Protein AF-A0A662QBC9-F1 (afdb_monomer_lite)

Sequence (217 aa):
MLAILLRYPIMYGIDGPYYLHQMRHLLAEGMLKYPDPPLTYYMLAPFYSFFPDKNIGLKVAVAFYGGLTSLILFTAFRRFCDLSGLTASLTFALSPFTLRLAEDFIKNYVSLIFLSTFIYILLNVRDRKRAAIYSSIIAIASALSHVLTFGVLALFSLLILFLSLIRRSDDLVVRYASASAAITSMMILMISLFIFPQITGYDSFKLLSFLNQPFVR

Secondary structure (DSSP, 8-state):
-HHHHTSSSSPPSTTHHHHHHHHHHHHHHSS-SS----HHHHHHHHHHHH-SSHHHHHHHHHHHHHHHHHHHHHHHHTTT-HHHHHHHHHHHHH-HHHHHHHHH-HHHHHHHHHHHHHHHHHHH---HHHHHHHHHHHHHHHHHH-HHHHHHHHHHHHHHHHHHHHTT---HHHHHHHHHHHHHHHHHHHHHHHH-TTTTTTHHHHHHHHHH-S---

Radius of gyration: 18.56 Å; chains: 1; bounding box: 46×46×49 Å

pLDDT: mean 89.71, std 12.94, range [41.44, 98.5]

Foldseek 3Di:
DLVVLVPDLAQFAPCRVVLLVQLVCCVPPVDGPAQFLCLQSVLLNVLCVPDPRNSSSNSVSLVVLLLLLLQLQLLQQCVVPNVRSVCRSCCCNVPPVLVNCSRHPVLLNSLSSLVSVLSSLLRPPQDQVVLLVSLLVSLVSSVSRHDVSNVVQLVVLVVQLVVCVVVVDPRSNSNSNSVSNNVSSVVVVVCCVPPDCRNNNVVVVVVVVCVVPVDDD

Structure (mmCIF, N/CA/C/O backbone):
data_AF-A0A662QBC9-F1
#
_entry.id   AF-A0A662QBC9-F1
#
loop_
_atom_site.group_PDB
_atom_site.id
_atom_site.type_symbol
_atom_site.label_atom_id
_atom_site.label_alt_id
_atom_site.label_comp_id
_atom_site.label_asym_id
_atom_site.label_entity_id
_atom_site.label_seq_id
_atom_site.pdbx_PDB_ins_code
_atom_site.Cartn_x
_atom_site.Cartn_y
_atom_site.Cartn_z
_atom_site.occupancy
_atom_site.B_iso_or_equiv
_atom_site.auth_seq_id
_atom_site.auth_comp_id
_atom_site.auth_asym_id
_atom_site.auth_atom_id
_atom_site.pdbx_PDB_model_num
ATOM 1 N N . MET A 1 1 ? -7.384 -5.097 -15.211 1.00 81.56 1 MET A N 1
ATOM 2 C CA . MET A 1 1 ? -6.196 -4.271 -14.911 1.00 81.56 1 MET A CA 1
ATOM 3 C C . MET A 1 1 ? -5.085 -4.451 -15.939 1.00 81.56 1 MET A C 1
ATOM 5 O O . MET A 1 1 ? -4.874 -3.544 -16.727 1.00 81.56 1 MET A O 1
ATOM 9 N N . LEU A 1 2 ? -4.421 -5.613 -16.006 1.00 88.56 2 LEU A N 1
ATOM 10 C CA . LEU A 1 2 ? -3.270 -5.813 -16.902 1.00 88.56 2 LEU A CA 1
ATOM 11 C C . LEU A 1 2 ? -3.579 -5.528 -18.383 1.00 88.56 2 LEU A C 1
ATOM 13 O O . LEU A 1 2 ? -2.801 -4.852 -19.044 1.00 88.56 2 LEU A O 1
ATOM 17 N N . ALA A 1 3 ? -4.744 -5.958 -18.878 1.00 88.44 3 ALA A N 1
ATOM 18 C CA . ALA A 1 3 ? -5.173 -5.684 -20.253 1.00 88.44 3 ALA A CA 1
ATOM 19 C C . ALA A 1 3 ? -5.200 -4.179 -20.603 1.00 88.44 3 ALA A C 1
ATOM 21 O O . ALA A 1 3 ? -4.904 -3.812 -21.733 1.00 88.44 3 ALA A O 1
ATOM 22 N N . ILE A 1 4 ? -5.499 -3.305 -19.633 1.00 86.50 4 ILE A N 1
ATOM 23 C CA . ILE A 1 4 ? -5.495 -1.843 -19.818 1.00 86.50 4 ILE A CA 1
ATOM 24 C C . ILE A 1 4 ? -4.049 -1.338 -19.928 1.00 86.50 4 ILE A C 1
ATOM 26 O O . ILE A 1 4 ? -3.702 -0.602 -20.855 1.00 86.50 4 ILE A O 1
ATOM 30 N N . LEU A 1 5 ? -3.181 -1.803 -19.025 1.00 88.44 5 LEU A N 1
ATOM 31 C CA . LEU A 1 5 ? -1.767 -1.423 -18.984 1.00 88.44 5 LEU A CA 1
ATOM 32 C C . LEU A 1 5 ? -0.989 -1.881 -20.227 1.00 88.44 5 LEU A C 1
ATOM 34 O O . LEU A 1 5 ? -0.001 -1.251 -20.592 1.00 88.44 5 LEU A O 1
ATOM 38 N N . LEU A 1 6 ? -1.423 -2.950 -20.898 1.00 92.44 6 LEU A N 1
ATOM 39 C CA . LEU A 1 6 ? -0.772 -3.481 -22.102 1.00 92.44 6 LEU A CA 1
ATOM 40 C C . LEU A 1 6 ? -1.212 -2.809 -23.414 1.00 92.44 6 LEU A C 1
ATOM 42 O O . LEU A 1 6 ? -0.682 -3.154 -24.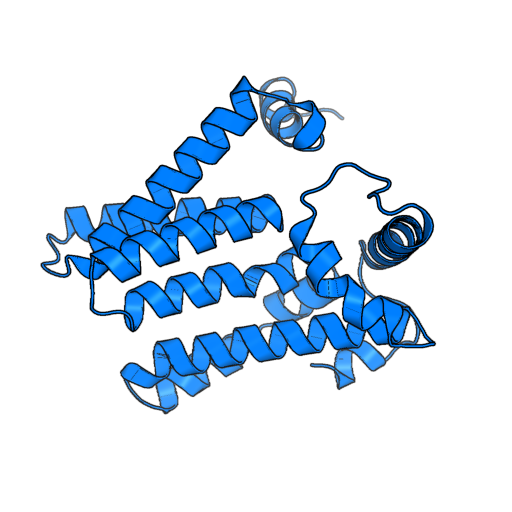465 1.00 92.44 6 LEU A O 1
ATOM 46 N N . ARG A 1 7 ? -2.147 -1.850 -23.380 1.00 91.38 7 ARG A N 1
ATOM 47 C CA . ARG A 1 7 ? -2.673 -1.194 -24.592 1.00 91.38 7 ARG A CA 1
ATOM 48 C C . ARG A 1 7 ? -1.602 -0.481 -25.433 1.00 91.38 7 ARG A C 1
ATOM 50 O O . ARG A 1 7 ? -1.706 -0.496 -26.655 1.00 91.38 7 ARG A O 1
ATOM 57 N N . TYR A 1 8 ? -0.583 0.111 -24.814 1.00 89.62 8 TYR A N 1
ATOM 58 C CA . TYR A 1 8 ? 0.580 0.681 -25.502 1.00 89.62 8 TYR A CA 1
ATOM 59 C C . TYR A 1 8 ? 1.879 0.059 -24.976 1.00 89.62 8 TYR A C 1
ATOM 61 O O . TYR A 1 8 ? 1.933 -0.321 -23.807 1.00 89.62 8 TYR A O 1
ATOM 69 N N . PRO A 1 9 ? 2.946 -0.037 -25.789 1.00 88.50 9 PRO A N 1
ATOM 70 C CA . PRO A 1 9 ? 4.179 -0.728 -25.397 1.00 88.50 9 PRO A CA 1
ATOM 71 C C . PRO A 1 9 ? 5.005 0.036 -24.348 1.00 88.50 9 PRO A C 1
ATOM 73 O O . PRO A 1 9 ? 5.752 -0.570 -23.586 1.00 88.50 9 PRO A O 1
ATOM 76 N N . ILE A 1 10 ? 4.842 1.356 -24.257 1.00 90.38 10 ILE A N 1
ATOM 77 C CA . ILE A 1 10 ? 5.590 2.213 -23.328 1.00 90.38 10 ILE A CA 1
ATOM 78 C C . ILE A 1 10 ? 4.994 2.207 -21.922 1.00 90.38 10 ILE A C 1
ATOM 80 O O . ILE A 1 10 ? 3.792 1.986 -21.752 1.00 90.38 10 ILE A O 1
ATOM 84 N N . MET A 1 11 ? 5.819 2.477 -20.909 1.00 89.69 11 MET A N 1
ATOM 85 C CA . MET A 1 11 ? 5.323 2.729 -19.558 1.00 89.69 11 MET A CA 1
ATOM 86 C C . MET A 1 11 ? 4.414 3.961 -19.528 1.00 89.69 11 MET A C 1
ATOM 88 O O . MET A 1 11 ? 4.703 4.960 -20.182 1.00 89.69 11 MET A O 1
ATOM 92 N N . TYR A 1 12 ? 3.296 3.860 -18.810 1.00 86.44 12 TYR A N 1
ATOM 93 C CA . TYR A 1 12 ? 2.309 4.937 -18.732 1.00 86.44 12 TYR A CA 1
ATOM 94 C C . TYR A 1 12 ? 2.688 5.968 -17.678 1.00 86.44 12 TYR A C 1
ATOM 96 O O . TYR A 1 12 ? 3.551 5.718 -16.833 1.00 86.44 12 TYR A O 1
ATOM 104 N N . GLY A 1 13 ? 1.986 7.097 -17.745 1.00 86.06 13 GLY A N 1
ATOM 105 C CA . GLY A 1 13 ? 2.011 8.115 -16.716 1.00 86.06 13 GLY A CA 1
ATOM 106 C C . GLY A 1 13 ? 3.218 9.030 -16.758 1.00 86.06 13 GLY A C 1
ATOM 107 O O . GLY A 1 13 ? 4.201 8.805 -17.466 1.00 86.06 13 GLY A O 1
ATOM 108 N N . ILE A 1 14 ? 3.120 10.076 -15.949 1.00 87.19 14 ILE A N 1
ATOM 109 C CA . ILE A 1 14 ? 4.149 11.108 -15.817 1.00 87.19 14 ILE A CA 1
ATOM 110 C C . ILE A 1 14 ? 5.441 10.503 -15.242 1.00 87.19 14 ILE A C 1
ATOM 112 O O . ILE A 1 14 ? 6.533 10.815 -15.714 1.00 87.19 14 ILE A O 1
ATOM 116 N N . ASP A 1 15 ? 5.318 9.564 -14.298 1.00 87.00 15 ASP A N 1
ATOM 117 C CA . ASP A 1 15 ? 6.467 8.952 -13.627 1.00 87.00 15 ASP A CA 1
ATOM 118 C C . ASP A 1 15 ? 7.004 7.688 -14.332 1.00 87.00 15 ASP A C 1
ATOM 120 O O . ASP A 1 15 ? 8.020 7.125 -13.918 1.00 87.00 15 ASP A O 1
ATOM 124 N N . GLY A 1 16 ? 6.357 7.198 -15.396 1.00 88.94 16 GLY A N 1
ATOM 125 C CA . GLY A 1 16 ? 6.724 5.940 -16.062 1.00 88.94 16 GLY A CA 1
ATOM 126 C C . GLY A 1 16 ? 8.214 5.839 -16.440 1.00 88.94 16 GLY A C 1
ATOM 127 O O . GLY A 1 16 ? 8.884 4.882 -16.029 1.00 88.94 16 GLY A O 1
ATOM 128 N N . PRO A 1 17 ? 8.776 6.826 -17.168 1.00 91.50 17 PRO A N 1
ATOM 129 C CA . PRO A 1 17 ? 10.203 6.865 -17.493 1.00 91.50 17 PRO A CA 1
ATOM 130 C C . PRO A 1 17 ? 11.115 6.964 -16.262 1.00 91.50 17 PRO A C 1
ATOM 132 O O . PRO A 1 17 ? 12.193 6.362 -16.247 1.00 91.50 17 PRO A O 1
ATOM 135 N N . TYR A 1 18 ? 10.680 7.681 -15.221 1.00 92.31 18 TYR A N 1
ATOM 136 C CA . TYR A 1 18 ? 11.426 7.819 -13.970 1.00 92.31 18 TYR A CA 1
ATOM 137 C C . TYR A 1 18 ? 11.622 6.457 -13.292 1.00 92.31 18 TYR A C 1
ATOM 139 O O . TYR A 1 18 ? 12.750 6.107 -12.944 1.00 92.31 18 TYR A O 1
ATOM 147 N N . TYR A 1 19 ? 10.576 5.628 -13.215 1.00 92.62 19 TYR A N 1
ATOM 148 C CA . TYR A 1 19 ? 10.682 4.279 -12.649 1.00 92.62 19 TYR A CA 1
ATOM 149 C C . TYR A 1 19 ? 11.612 3.366 -13.444 1.00 92.62 19 TYR A C 1
ATOM 151 O O . TYR A 1 19 ? 12.416 2.652 -12.848 1.00 92.62 19 TYR A O 1
ATOM 159 N N . LEU A 1 20 ? 11.558 3.394 -14.777 1.00 94.06 20 LEU A N 1
ATOM 160 C CA . LEU A 1 20 ? 12.455 2.582 -15.609 1.00 94.06 20 LEU A CA 1
ATOM 161 C C . LEU A 1 20 ? 13.924 2.939 -15.373 1.00 94.06 20 LEU A C 1
ATOM 163 O O . LEU A 1 20 ? 14.767 2.057 -15.198 1.00 94.06 20 LEU A O 1
ATOM 167 N N . HIS A 1 21 ? 14.227 4.236 -15.353 1.00 94.31 21 HIS A N 1
ATOM 168 C CA . HIS A 1 21 ? 15.577 4.727 -15.102 1.00 94.31 21 HIS A CA 1
ATOM 169 C C . HIS A 1 21 ? 16.044 4.374 -13.692 1.00 94.31 21 HIS A C 1
ATOM 171 O O . HIS A 1 21 ? 17.163 3.892 -13.501 1.00 94.31 21 HIS A O 1
ATOM 177 N N . GLN A 1 22 ? 15.159 4.543 -12.710 1.00 94.38 22 GLN A N 1
ATOM 178 C CA . GLN A 1 22 ? 15.494 4.299 -11.323 1.00 94.38 22 GLN A CA 1
ATOM 179 C C . GLN A 1 22 ? 15.730 2.807 -11.032 1.00 94.38 22 GLN A C 1
ATOM 181 O O . GLN A 1 22 ? 16.686 2.453 -10.339 1.00 94.38 22 GLN A O 1
ATOM 186 N N . MET A 1 23 ? 14.920 1.926 -11.619 1.00 95.88 23 MET A N 1
ATOM 187 C CA . MET A 1 23 ? 15.077 0.474 -11.510 1.00 95.88 23 MET A CA 1
ATOM 188 C C . MET A 1 23 ? 16.323 -0.040 -12.229 1.00 95.88 23 MET A C 1
ATOM 190 O O . MET A 1 23 ? 17.001 -0.932 -11.721 1.00 95.88 23 MET A O 1
ATOM 194 N N . ARG A 1 24 ? 16.661 0.536 -13.392 1.00 95.25 24 ARG A N 1
ATOM 195 C CA . ARG A 1 24 ? 17.903 0.206 -14.103 1.00 95.25 24 ARG A CA 1
ATOM 196 C C . ARG A 1 24 ? 19.123 0.486 -13.233 1.00 95.25 24 ARG A C 1
ATOM 198 O O . ARG A 1 24 ? 19.985 -0.376 -13.122 1.00 95.25 24 ARG A O 1
ATOM 205 N N . HIS A 1 25 ? 19.173 1.663 -12.616 1.00 95.50 25 HIS A N 1
ATOM 206 C CA . HIS A 1 25 ? 20.274 2.040 -11.736 1.00 95.50 25 HIS A CA 1
ATOM 207 C C . HIS A 1 25 ? 20.338 1.155 -10.489 1.00 95.50 25 HIS A C 1
ATOM 209 O O . HIS A 1 25 ? 21.408 0.671 -10.141 1.00 95.50 25 HIS A O 1
ATOM 215 N N . LEU A 1 26 ? 19.184 0.868 -9.874 1.00 95.56 26 LEU A N 1
ATOM 216 C CA . LEU A 1 26 ? 19.106 -0.000 -8.700 1.00 95.56 26 LEU A CA 1
ATOM 217 C C . LEU A 1 26 ? 19.701 -1.387 -8.964 1.00 95.56 26 LEU A C 1
ATOM 219 O O . LEU A 1 26 ? 20.445 -1.897 -8.135 1.00 95.56 26 LEU A O 1
ATOM 223 N N . LEU A 1 27 ? 19.390 -1.993 -10.113 1.00 94.00 27 LEU A N 1
ATOM 224 C CA . LEU A 1 27 ? 19.923 -3.311 -10.462 1.00 94.00 27 LEU A CA 1
ATOM 225 C C . LEU A 1 27 ? 21.376 -3.283 -10.950 1.00 94.00 27 LEU A C 1
ATOM 227 O O . LEU A 1 27 ? 22.049 -4.303 -10.849 1.00 94.00 27 LEU A O 1
ATOM 231 N N . ALA A 1 28 ? 21.849 -2.160 -11.493 1.00 94.94 28 ALA A N 1
ATOM 232 C CA . ALA A 1 28 ? 23.222 -2.029 -11.976 1.00 94.94 28 ALA A CA 1
ATOM 233 C C . ALA A 1 28 ? 24.215 -1.705 -10.848 1.00 94.94 28 ALA A C 1
ATOM 235 O O . ALA A 1 28 ? 25.294 -2.284 -10.797 1.00 94.94 28 ALA A O 1
ATOM 236 N N . GLU A 1 29 ? 23.847 -0.793 -9.948 1.00 93.69 29 GLU A N 1
ATOM 237 C CA . GLU A 1 29 ? 24.748 -0.226 -8.934 1.00 93.69 29 GLU A CA 1
ATOM 238 C C . GLU A 1 29 ? 24.374 -0.631 -7.500 1.00 93.69 29 GLU A C 1
ATOM 240 O O . GLU A 1 29 ? 25.071 -0.289 -6.549 1.00 93.69 29 GLU A O 1
ATOM 245 N N . GLY A 1 30 ? 23.259 -1.344 -7.314 1.00 89.94 30 GLY A N 1
ATOM 246 C CA . GLY A 1 30 ? 22.766 -1.749 -5.995 1.00 89.94 30 GLY A CA 1
ATOM 247 C C . GLY A 1 30 ? 22.142 -0.612 -5.178 1.00 89.94 30 GLY A C 1
ATOM 248 O O . GLY A 1 30 ? 21.706 -0.844 -4.053 1.00 89.94 30 GLY A O 1
ATOM 249 N N . MET A 1 31 ? 22.068 0.606 -5.726 1.00 89.38 31 MET A N 1
ATOM 250 C CA . MET A 1 31 ? 21.544 1.788 -5.041 1.00 89.38 31 MET A CA 1
ATOM 251 C C . MET A 1 31 ? 20.581 2.588 -5.919 1.00 89.38 31 MET A C 1
ATOM 253 O O . MET A 1 31 ? 20.660 2.580 -7.151 1.00 89.38 31 MET A O 1
ATOM 257 N N . LEU A 1 32 ? 19.667 3.316 -5.273 1.00 88.75 32 LEU A N 1
ATOM 258 C CA . LEU A 1 32 ? 18.834 4.295 -5.963 1.00 88.75 32 LEU A CA 1
ATOM 259 C C . LEU A 1 32 ? 19.689 5.484 -6.426 1.00 88.75 32 LEU A C 1
ATOM 261 O O . LEU A 1 32 ? 20.664 5.863 -5.787 1.00 88.75 32 LEU A O 1
ATOM 265 N N . LYS A 1 33 ? 19.293 6.064 -7.553 1.00 89.56 33 LYS A N 1
ATOM 266 C CA . LYS A 1 33 ? 19.951 7.186 -8.225 1.00 89.56 33 LYS A CA 1
ATOM 267 C C . LYS A 1 33 ? 19.486 8.492 -7.607 1.00 89.56 33 LYS A C 1
ATOM 269 O O . LYS A 1 33 ? 20.293 9.371 -7.333 1.00 89.56 33 LYS A O 1
ATOM 274 N N . TYR A 1 34 ? 18.178 8.602 -7.405 1.00 87.75 34 TYR A N 1
ATOM 275 C CA . TYR A 1 34 ? 17.542 9.691 -6.690 1.00 87.75 34 TYR A CA 1
ATOM 276 C C . TYR A 1 34 ? 17.118 9.204 -5.298 1.00 87.75 34 TYR A C 1
ATOM 278 O O . TYR A 1 34 ? 16.610 8.084 -5.174 1.00 87.75 34 TYR A O 1
ATOM 286 N N . PRO A 1 35 ? 17.345 10.009 -4.244 1.00 83.56 35 PRO A N 1
ATOM 287 C CA . PRO A 1 35 ? 16.976 9.647 -2.882 1.00 83.56 35 PRO A CA 1
ATOM 288 C C . PRO A 1 35 ? 15.452 9.619 -2.739 1.00 83.56 35 PRO A C 1
ATOM 290 O O . PRO A 1 35 ? 14.778 10.616 -2.986 1.00 83.56 35 PRO A O 1
ATOM 293 N N . ASP A 1 36 ? 14.912 8.463 -2.362 1.00 85.19 36 ASP A N 1
ATOM 294 C CA . ASP A 1 36 ? 13.472 8.204 -2.314 1.00 85.19 36 ASP A CA 1
ATOM 295 C C . ASP A 1 36 ? 13.217 6.952 -1.438 1.00 85.19 36 ASP A C 1
ATOM 297 O O . ASP A 1 36 ? 14.076 6.061 -1.427 1.00 85.19 36 ASP A O 1
ATOM 301 N N . PRO A 1 37 ? 12.090 6.812 -0.697 1.00 88.56 37 PRO A N 1
ATOM 302 C CA . PRO A 1 37 ? 11.864 5.625 0.124 1.00 88.56 37 PRO A CA 1
ATOM 303 C C . PRO A 1 37 ? 11.926 4.325 -0.704 1.00 88.56 37 PRO A C 1
ATOM 305 O O . PRO A 1 37 ? 11.246 4.227 -1.738 1.00 88.56 37 PRO A O 1
ATOM 308 N N . PRO A 1 38 ? 12.751 3.339 -0.296 1.00 90.94 38 PRO A N 1
ATOM 309 C CA . PRO A 1 38 ? 13.223 2.299 -1.205 1.00 90.94 38 PRO A CA 1
ATOM 310 C C . PRO A 1 38 ? 12.304 1.081 -1.326 1.00 90.94 38 PRO A C 1
ATOM 312 O O . PRO A 1 38 ? 12.414 0.335 -2.300 1.00 90.94 38 PRO A O 1
ATOM 315 N N . LEU A 1 39 ? 11.391 0.855 -0.373 1.00 93.94 39 LEU A N 1
ATOM 316 C CA . LEU A 1 39 ? 10.668 -0.416 -0.261 1.00 93.94 39 LEU A CA 1
ATOM 317 C C . LEU A 1 39 ? 9.866 -0.738 -1.523 1.00 93.94 39 LEU A C 1
ATOM 319 O O . LEU A 1 39 ? 9.910 -1.866 -2.008 1.00 93.94 39 LEU A O 1
ATOM 323 N N . THR A 1 40 ? 9.201 0.257 -2.109 1.00 94.56 40 THR A N 1
ATOM 324 C CA . THR A 1 40 ? 8.422 0.032 -3.330 1.00 94.56 40 THR A CA 1
ATOM 325 C C . THR A 1 40 ? 9.306 -0.376 -4.510 1.00 94.56 40 THR A C 1
ATOM 327 O O . THR A 1 40 ? 8.914 -1.234 -5.294 1.00 94.56 40 THR A O 1
ATOM 330 N N . TYR A 1 41 ? 10.520 0.165 -4.636 1.00 95.25 41 TYR A N 1
ATOM 331 C CA . TYR A 1 41 ? 11.435 -0.255 -5.701 1.00 95.25 41 TYR A CA 1
ATOM 332 C C . TYR A 1 41 ? 11.892 -1.700 -5.509 1.00 95.25 41 TYR A C 1
ATOM 334 O O . TYR A 1 41 ? 11.936 -2.461 -6.473 1.00 95.25 41 TYR A O 1
ATOM 342 N N . TYR A 1 42 ? 12.141 -2.120 -4.266 1.00 95.38 42 TYR A N 1
ATOM 343 C CA . TYR A 1 42 ? 12.436 -3.522 -3.968 1.00 95.38 42 TYR A CA 1
ATOM 344 C C . TYR A 1 42 ? 11.251 -4.449 -4.247 1.00 95.38 42 TYR A C 1
ATOM 346 O O . TYR A 1 42 ? 11.454 -5.560 -4.724 1.00 95.38 42 TYR A O 1
ATOM 354 N N . MET A 1 43 ? 10.017 -3.990 -4.035 1.00 96.62 43 MET A N 1
ATOM 355 C CA . MET A 1 43 ? 8.809 -4.723 -4.434 1.00 96.62 43 MET A CA 1
ATOM 356 C C . MET A 1 43 ? 8.695 -4.862 -5.963 1.00 96.62 43 MET A C 1
ATOM 358 O O . MET A 1 43 ? 8.266 -5.896 -6.468 1.00 96.62 43 MET A O 1
ATOM 362 N N . LEU A 1 44 ? 9.110 -3.843 -6.720 1.00 96.69 44 LEU A N 1
ATOM 363 C CA . LEU A 1 44 ? 9.107 -3.864 -8.187 1.00 96.69 44 LEU A CA 1
ATOM 364 C C . LEU A 1 44 ? 10.278 -4.667 -8.785 1.00 96.69 44 LEU A C 1
ATOM 366 O O . LEU A 1 44 ? 10.164 -5.175 -9.903 1.00 96.69 44 LEU A O 1
ATOM 370 N N . ALA A 1 45 ? 11.394 -4.799 -8.062 1.00 96.75 45 ALA A N 1
ATOM 371 C CA . ALA A 1 45 ? 12.637 -5.391 -8.557 1.00 96.75 45 ALA A CA 1
ATOM 372 C C . ALA A 1 45 ? 12.501 -6.813 -9.128 1.00 96.75 45 ALA A C 1
ATOM 374 O O . ALA A 1 45 ? 13.015 -7.021 -10.229 1.00 96.75 45 ALA A O 1
ATOM 375 N N . PRO A 1 46 ? 11.787 -7.765 -8.490 1.00 96.62 46 PRO A N 1
ATOM 376 C CA . PRO A 1 46 ? 11.618 -9.112 -9.036 1.00 96.62 46 PRO A CA 1
ATOM 377 C C . PRO A 1 46 ? 10.939 -9.119 -10.408 1.00 96.62 46 PRO A C 1
ATOM 379 O O . PRO A 1 46 ? 11.321 -9.872 -11.296 1.00 96.62 46 PRO A O 1
ATOM 382 N N . PHE A 1 47 ? 9.953 -8.246 -10.614 1.00 96.88 47 PHE A N 1
ATOM 383 C CA . PHE A 1 47 ? 9.248 -8.144 -11.889 1.00 96.88 47 PHE A CA 1
ATOM 384 C C . PHE A 1 47 ? 10.098 -7.437 -12.946 1.00 96.88 47 PHE A C 1
ATOM 386 O O . PHE A 1 47 ? 10.120 -7.833 -14.108 1.00 96.88 47 PHE A O 1
ATOM 393 N N . TYR A 1 48 ? 10.836 -6.399 -12.557 1.00 96.25 48 TYR A N 1
ATOM 394 C CA . TYR A 1 48 ? 11.736 -5.714 -13.478 1.00 96.25 48 TYR A CA 1
ATOM 395 C C . TYR A 1 48 ? 12.893 -6.623 -13.928 1.00 96.25 48 TYR A C 1
ATOM 397 O O . TYR A 1 48 ? 13.307 -6.569 -15.087 1.00 96.25 48 TYR A O 1
ATOM 405 N N . SER A 1 49 ? 13.432 -7.470 -13.045 1.00 96.12 49 SER A N 1
ATOM 406 C CA . SER A 1 49 ? 14.530 -8.381 -13.386 1.00 96.12 49 SER A CA 1
ATOM 407 C C . SER A 1 49 ? 14.060 -9.567 -14.231 1.00 96.12 49 SER A C 1
ATOM 409 O O . SER A 1 49 ? 14.705 -9.867 -15.234 1.00 96.12 49 SER A O 1
ATOM 411 N N . PHE A 1 50 ? 12.924 -10.179 -13.879 1.00 96.44 50 PHE A N 1
ATOM 412 C CA . PHE A 1 50 ? 12.427 -11.407 -14.505 1.00 96.44 50 PHE A CA 1
ATOM 413 C C . PHE A 1 50 ? 11.986 -11.232 -15.965 1.00 96.44 50 PHE A C 1
ATOM 415 O O . PHE A 1 50 ? 12.182 -12.130 -16.781 1.00 96.44 50 PHE A O 1
ATOM 422 N N . PHE A 1 51 ? 11.401 -10.086 -16.323 1.00 95.38 51 PHE A N 1
ATOM 423 C CA . PHE A 1 51 ? 10.876 -9.872 -17.673 1.00 95.38 51 PHE A CA 1
ATOM 424 C C . PHE A 1 51 ? 11.952 -9.317 -18.630 1.00 95.38 51 PHE A C 1
ATOM 426 O O . PHE A 1 51 ? 12.675 -8.382 -18.260 1.00 95.38 51 PHE A O 1
ATOM 433 N N . PRO A 1 52 ? 12.052 -9.830 -19.877 1.00 93.12 52 PRO A N 1
ATOM 434 C CA . PRO A 1 52 ? 12.951 -9.273 -20.891 1.00 93.12 52 PRO A CA 1
ATOM 435 C C . PRO A 1 52 ? 12.597 -7.825 -21.246 1.00 93.12 52 PRO A C 1
ATOM 437 O O . PRO A 1 52 ? 13.459 -6.947 -21.205 1.00 93.12 52 PRO A O 1
ATOM 440 N N . ASP A 1 53 ? 11.314 -7.558 -21.513 1.00 94.75 53 ASP A N 1
ATOM 441 C CA . ASP A 1 53 ? 10.805 -6.198 -21.680 1.00 94.75 53 ASP A CA 1
ATOM 442 C C . ASP A 1 53 ? 10.514 -5.575 -20.312 1.00 94.75 53 ASP A C 1
ATOM 444 O O . ASP A 1 53 ? 9.611 -5.985 -19.574 1.00 94.75 53 ASP A O 1
ATOM 448 N N . LYS A 1 54 ? 11.296 -4.546 -19.990 1.00 94.50 54 LYS A N 1
ATOM 449 C CA . LYS A 1 54 ? 11.237 -3.840 -18.711 1.00 94.50 54 LYS A CA 1
ATOM 450 C C . LYS A 1 54 ? 9.944 -3.047 -18.522 1.00 94.50 54 LYS A C 1
ATOM 452 O O . LYS A 1 54 ? 9.482 -2.931 -17.388 1.00 94.50 54 LYS A O 1
ATOM 457 N N . ASN A 1 55 ? 9.318 -2.570 -19.602 1.00 95.00 55 ASN A N 1
ATOM 458 C CA . ASN A 1 55 ? 8.005 -1.925 -19.526 1.00 95.00 55 ASN A CA 1
ATOM 459 C C . ASN A 1 55 ? 6.943 -2.941 -19.104 1.00 95.00 55 ASN A C 1
ATOM 461 O O . ASN A 1 55 ? 6.157 -2.680 -18.194 1.00 95.00 55 ASN A O 1
ATOM 465 N N . ILE A 1 56 ? 6.945 -4.119 -19.734 1.00 95.06 56 ILE A N 1
ATOM 466 C CA . ILE A 1 56 ? 5.999 -5.192 -19.411 1.00 95.06 56 ILE A CA 1
ATOM 467 C C . ILE A 1 56 ? 6.204 -5.660 -17.971 1.00 95.06 56 ILE A C 1
ATOM 469 O O . ILE A 1 56 ? 5.226 -5.765 -17.235 1.00 95.06 56 ILE A O 1
ATOM 473 N N . GLY A 1 57 ? 7.454 -5.862 -17.540 1.00 95.44 57 GLY A N 1
ATOM 474 C CA . GLY A 1 57 ? 7.767 -6.254 -16.164 1.00 95.44 57 GLY A CA 1
ATOM 475 C C . GLY A 1 57 ? 7.138 -5.322 -15.127 1.00 95.44 57 GLY A C 1
ATOM 476 O O . GLY A 1 57 ? 6.412 -5.777 -14.243 1.00 95.44 57 GLY A O 1
ATOM 477 N N . LEU A 1 58 ? 7.321 -4.005 -15.270 1.00 95.56 58 LEU A N 1
ATOM 478 C CA . LEU A 1 58 ? 6.710 -3.046 -14.344 1.00 95.56 58 LEU A CA 1
ATOM 479 C C . LEU A 1 58 ? 5.182 -3.030 -14.416 1.00 95.56 58 LEU A C 1
ATOM 481 O O . LEU A 1 58 ? 4.529 -2.953 -13.379 1.00 95.56 58 LEU A O 1
ATOM 485 N N . LYS A 1 59 ? 4.587 -3.154 -15.605 1.00 95.94 59 LYS A N 1
ATOM 486 C CA . LYS A 1 59 ? 3.123 -3.225 -15.760 1.00 95.94 59 LYS A CA 1
ATOM 487 C C . LYS A 1 59 ? 2.527 -4.459 -15.098 1.00 95.94 59 LYS A C 1
ATOM 489 O O . LYS A 1 59 ? 1.467 -4.372 -14.477 1.00 95.94 59 LYS A O 1
ATOM 494 N N . VAL A 1 60 ? 3.211 -5.597 -15.199 1.00 96.62 60 VAL A N 1
ATOM 495 C CA . VAL A 1 60 ? 2.831 -6.825 -14.497 1.00 96.62 60 VAL A CA 1
ATOM 496 C C . VAL A 1 60 ? 2.929 -6.616 -12.989 1.00 96.62 60 VAL A C 1
ATOM 498 O O . VAL A 1 60 ? 1.989 -6.974 -12.286 1.00 96.62 60 VAL A O 1
ATOM 501 N N . ALA A 1 61 ? 3.991 -5.973 -12.497 1.00 96.50 61 ALA A N 1
ATOM 502 C CA . ALA A 1 61 ? 4.133 -5.641 -11.079 1.00 96.50 61 ALA A CA 1
ATOM 503 C C . ALA A 1 61 ? 2.972 -4.769 -10.574 1.00 96.50 61 ALA A C 1
ATOM 505 O O . ALA A 1 61 ? 2.343 -5.088 -9.566 1.00 96.50 61 ALA A O 1
ATOM 506 N N . VAL A 1 62 ? 2.644 -3.698 -11.307 1.00 95.88 62 VAL A N 1
ATOM 507 C CA . VAL A 1 62 ? 1.516 -2.808 -10.996 1.00 95.88 62 VAL A CA 1
ATOM 508 C C . VAL A 1 62 ? 0.216 -3.608 -10.949 1.00 95.88 62 VAL A C 1
ATOM 510 O O . VAL A 1 62 ? -0.496 -3.566 -9.949 1.00 95.88 62 VAL A O 1
ATOM 513 N N . ALA A 1 63 ? -0.083 -4.397 -11.983 1.00 96.56 63 ALA A N 1
ATOM 514 C CA . ALA A 1 63 ? -1.294 -5.213 -12.014 1.00 96.56 63 ALA A CA 1
ATOM 515 C C . ALA A 1 63 ? -1.347 -6.239 -10.869 1.00 96.56 63 ALA A C 1
ATOM 517 O O . ALA A 1 63 ? -2.417 -6.451 -10.297 1.00 96.56 63 ALA A O 1
ATOM 518 N N . PHE A 1 64 ? -0.211 -6.846 -10.524 1.00 97.62 64 PHE A N 1
ATOM 519 C CA . PHE A 1 64 ? -0.089 -7.813 -9.439 1.00 97.62 64 PHE A CA 1
ATOM 520 C C . PHE A 1 64 ? -0.396 -7.178 -8.079 1.00 97.62 64 PHE A C 1
ATOM 522 O O . PHE A 1 64 ? -1.292 -7.644 -7.378 1.00 97.62 64 PHE A O 1
ATOM 529 N N . TYR A 1 65 ? 0.282 -6.082 -7.722 1.00 97.56 65 TYR A N 1
ATOM 530 C CA . TYR A 1 65 ? 0.051 -5.399 -6.444 1.00 97.56 65 TYR A CA 1
ATOM 531 C C . TYR A 1 65 ? -1.331 -4.747 -6.369 1.00 97.56 65 TYR A C 1
ATOM 533 O O . TYR A 1 65 ? -1.948 -4.727 -5.302 1.00 97.56 65 TYR A O 1
ATOM 541 N N . GLY A 1 66 ? -1.864 -4.293 -7.504 1.00 97.06 66 GLY A N 1
ATOM 542 C CA . GLY A 1 66 ? -3.253 -3.866 -7.627 1.00 97.06 66 GLY A CA 1
ATOM 543 C C . GLY A 1 66 ? -4.245 -4.986 -7.318 1.00 97.06 66 GLY A C 1
ATOM 544 O O . GLY A 1 66 ? -5.144 -4.822 -6.493 1.00 97.06 66 GLY A O 1
ATOM 545 N N . GLY A 1 67 ? -4.052 -6.155 -7.930 1.00 97.38 67 GLY A N 1
ATOM 546 C CA . GLY A 1 67 ? -4.857 -7.345 -7.658 1.00 97.38 67 GLY A CA 1
ATOM 547 C C . GLY A 1 67 ? -4.756 -7.798 -6.201 1.00 97.38 67 GLY A C 1
ATOM 548 O O . GLY A 1 67 ? -5.774 -8.086 -5.577 1.00 97.38 67 GLY A O 1
ATOM 549 N N . LEU A 1 68 ? -3.551 -7.785 -5.628 1.00 98.06 68 LEU A N 1
ATOM 550 C CA . LEU A 1 68 ? -3.321 -8.158 -4.235 1.00 98.06 68 LEU A CA 1
ATOM 551 C C . LEU A 1 68 ? -3.996 -7.184 -3.258 1.00 98.06 68 LEU A C 1
ATOM 553 O O . LEU A 1 68 ? -4.651 -7.619 -2.317 1.00 98.06 68 LEU A O 1
ATOM 557 N N . THR A 1 69 ? -3.916 -5.877 -3.515 1.00 98.25 69 THR A N 1
ATOM 558 C CA . THR A 1 69 ? -4.628 -4.852 -2.731 1.00 98.25 69 THR A CA 1
ATOM 559 C C . THR A 1 69 ? -6.144 -5.063 -2.803 1.00 98.25 69 THR A C 1
ATOM 561 O O . THR A 1 69 ? -6.824 -5.056 -1.778 1.00 98.25 69 THR A O 1
ATOM 564 N N . SER A 1 70 ? -6.678 -5.326 -4.002 1.00 97.88 70 SER A N 1
ATOM 565 C CA . SER A 1 70 ? -8.098 -5.645 -4.204 1.00 97.88 70 SER A CA 1
ATOM 566 C C . SER A 1 70 ? -8.518 -6.906 -3.433 1.00 97.88 70 SER A C 1
ATOM 568 O O . SER A 1 70 ? -9.558 -6.906 -2.774 1.00 97.88 70 SER A O 1
ATOM 570 N N . LEU A 1 71 ? -7.682 -7.950 -3.435 1.00 98.19 71 LEU A N 1
ATOM 571 C CA . LEU A 1 71 ? -7.915 -9.184 -2.685 1.00 98.19 71 LEU A CA 1
ATOM 572 C C . LEU A 1 71 ? -7.910 -8.950 -1.169 1.00 98.19 71 LEU A C 1
ATOM 574 O O . LEU A 1 71 ? -8.769 -9.484 -0.473 1.00 98.19 71 LEU A O 1
ATOM 578 N N . ILE A 1 72 ? -6.985 -8.142 -0.648 1.00 98.44 72 ILE A N 1
ATOM 579 C CA . ILE A 1 72 ? -6.945 -7.793 0.780 1.00 98.44 72 ILE A CA 1
ATOM 580 C C . ILE A 1 72 ? -8.206 -7.024 1.181 1.00 98.44 72 ILE A C 1
ATOM 582 O O . ILE A 1 72 ? -8.771 -7.280 2.239 1.00 98.44 72 ILE A O 1
ATOM 586 N N . LEU A 1 73 ? -8.695 -6.114 0.337 1.00 98.38 73 LEU A N 1
ATOM 587 C CA . LEU A 1 73 ? -9.956 -5.414 0.593 1.00 98.38 73 LEU A CA 1
ATOM 588 C C . LEU A 1 73 ? -11.157 -6.367 0.556 1.00 98.38 73 LEU A C 1
ATOM 590 O O . LEU A 1 73 ? -12.019 -6.286 1.433 1.00 98.38 73 LEU A O 1
ATOM 594 N N . PHE A 1 74 ? -11.188 -7.310 -0.391 1.00 98.50 74 PHE A N 1
ATOM 595 C CA . PHE A 1 74 ? -12.196 -8.371 -0.410 1.00 98.50 74 PHE A CA 1
ATOM 596 C C . PHE A 1 74 ? -12.193 -9.146 0.912 1.00 98.50 74 PHE A C 1
ATOM 598 O O . PHE A 1 74 ? -13.228 -9.260 1.567 1.00 98.50 74 PHE A O 1
ATOM 605 N N . THR A 1 75 ? -11.030 -9.642 1.345 1.00 98.06 75 THR A N 1
ATOM 606 C CA . THR A 1 75 ? -10.917 -10.421 2.585 1.00 98.06 75 THR A CA 1
ATOM 607 C C . THR A 1 75 ? -11.171 -9.585 3.836 1.00 98.06 75 THR A C 1
ATOM 609 O O . THR A 1 75 ? -11.690 -10.111 4.818 1.00 98.06 75 THR A O 1
ATOM 612 N N . ALA A 1 76 ? -10.875 -8.285 3.803 1.00 97.81 76 ALA A N 1
ATOM 613 C CA . ALA A 1 76 ? -11.144 -7.380 4.909 1.00 97.81 76 ALA A CA 1
ATOM 614 C C . ALA A 1 76 ? -12.650 -7.220 5.150 1.00 97.81 76 ALA A C 1
ATOM 616 O O . ALA A 1 76 ? -13.116 -7.355 6.284 1.00 97.81 76 ALA A O 1
ATOM 617 N N . PHE A 1 77 ? -13.409 -6.967 4.081 1.00 97.94 77 PHE A N 1
ATOM 618 C CA . PHE A 1 77 ? -14.832 -6.647 4.161 1.00 97.94 77 PHE A CA 1
ATOM 619 C C . PHE A 1 77 ? -15.760 -7.857 4.031 1.00 97.94 77 PHE A C 1
ATOM 621 O O . PHE A 1 77 ? -16.909 -7.755 4.462 1.00 97.94 77 PHE A O 1
ATOM 628 N N . ARG A 1 78 ? -15.298 -9.012 3.524 1.00 96.81 78 ARG A N 1
ATOM 629 C CA . ARG A 1 78 ? -16.121 -10.240 3.453 1.00 96.81 78 ARG A CA 1
ATOM 630 C C . ARG A 1 78 ? -16.595 -10.745 4.816 1.00 96.81 78 ARG A C 1
ATOM 632 O O . ARG A 1 78 ? -17.518 -11.545 4.889 1.00 96.81 78 ARG A O 1
ATOM 639 N N . ARG A 1 79 ? -15.959 -10.282 5.900 1.00 92.50 79 ARG A N 1
ATOM 640 C CA . ARG A 1 79 ? -16.356 -10.579 7.280 1.00 92.50 79 ARG A CA 1
ATOM 641 C C . ARG A 1 79 ? -17.819 -10.226 7.561 1.00 92.50 79 ARG A C 1
ATOM 643 O O . ARG A 1 79 ? -18.437 -10.887 8.389 1.00 92.50 79 ARG A O 1
ATOM 650 N N . PHE A 1 80 ? -18.338 -9.174 6.927 1.00 94.25 80 PHE A N 1
ATOM 651 C CA . PHE A 1 80 ? -19.725 -8.747 7.105 1.00 94.25 80 PHE A CA 1
ATOM 652 C C . PHE A 1 80 ? -20.668 -9.554 6.205 1.00 94.25 80 PHE A C 1
ATOM 654 O O . PHE A 1 80 ? -21.632 -10.133 6.696 1.00 94.25 80 PHE A O 1
ATOM 661 N N . CYS A 1 81 ? -20.365 -9.632 4.909 1.00 95.31 81 CYS A N 1
ATOM 662 C CA . CYS A 1 81 ? -20.955 -10.568 3.954 1.00 95.31 81 CYS A CA 1
ATOM 663 C C . CYS A 1 81 ? -20.078 -10.652 2.691 1.00 95.31 81 CYS A C 1
ATOM 665 O O . CYS A 1 81 ? -19.271 -9.761 2.424 1.00 95.31 81 CYS A O 1
ATOM 667 N N . ASP A 1 82 ? -20.243 -11.682 1.857 1.00 95.44 82 ASP A N 1
ATOM 668 C CA . ASP A 1 82 ? -19.435 -11.799 0.630 1.00 95.44 82 ASP A CA 1
ATOM 669 C C . ASP A 1 82 ? -19.663 -10.618 -0.335 1.00 95.44 82 ASP A C 1
ATOM 671 O O . ASP A 1 82 ? -18.723 -10.148 -0.979 1.00 95.44 82 ASP A O 1
ATOM 675 N N . LEU A 1 83 ? -20.882 -10.060 -0.368 1.00 97.12 83 LEU A N 1
ATOM 676 C CA . LEU A 1 83 ? -21.216 -8.882 -1.176 1.00 97.12 83 LEU A CA 1
ATOM 677 C C . LEU A 1 83 ? -20.457 -7.621 -0.739 1.00 97.12 83 LEU A C 1
ATOM 679 O O . LEU A 1 83 ? -20.038 -6.854 -1.604 1.00 97.12 83 LEU A O 1
ATOM 683 N N . SER A 1 84 ? -20.233 -7.393 0.561 1.00 96.75 84 SER A N 1
ATOM 684 C CA . SER A 1 84 ? -19.442 -6.240 1.020 1.00 96.75 84 SER A CA 1
ATOM 685 C C . SER A 1 84 ? -17.972 -6.385 0.639 1.00 96.75 84 SER A C 1
ATOM 687 O O . SER A 1 84 ? -17.354 -5.408 0.218 1.00 96.75 84 SER A O 1
ATOM 689 N N . GLY A 1 85 ? -17.434 -7.608 0.715 1.00 97.25 85 GLY A N 1
ATOM 690 C CA . GLY A 1 85 ? -16.105 -7.930 0.197 1.00 97.25 85 GLY A CA 1
ATOM 691 C C . GLY A 1 85 ? -15.990 -7.617 -1.294 1.00 97.25 85 GLY A C 1
ATOM 692 O O . GLY A 1 85 ? -15.114 -6.850 -1.695 1.00 97.25 85 GLY A O 1
ATOM 693 N N . LEU A 1 86 ? -16.903 -8.166 -2.106 1.00 97.56 86 LEU A N 1
ATOM 694 C CA . LEU A 1 86 ? -16.933 -7.950 -3.559 1.00 97.56 86 LEU A CA 1
ATOM 695 C C . LEU A 1 86 ? -17.075 -6.469 -3.911 1.00 97.56 86 LEU A C 1
ATOM 697 O O . LEU A 1 86 ? -16.387 -5.970 -4.799 1.00 97.56 86 LEU A O 1
ATOM 701 N N . THR A 1 87 ? -17.941 -5.752 -3.198 1.00 97.62 87 THR A N 1
ATOM 702 C CA . THR A 1 87 ? -18.169 -4.324 -3.432 1.00 97.62 87 THR A CA 1
ATOM 703 C C . THR A 1 87 ? -16.903 -3.523 -3.150 1.00 97.62 87 THR A C 1
ATOM 705 O O . THR A 1 87 ? -16.512 -2.705 -3.979 1.00 97.62 87 THR A O 1
ATOM 708 N N . ALA A 1 88 ? -16.213 -3.780 -2.034 1.00 97.31 88 ALA A N 1
ATOM 709 C CA . ALA A 1 88 ? -14.963 -3.098 -1.699 1.00 97.31 88 ALA A CA 1
ATOM 710 C C . ALA A 1 88 ? -13.860 -3.376 -2.735 1.00 97.31 88 ALA A C 1
ATOM 712 O O . ALA A 1 88 ? -13.197 -2.449 -3.208 1.00 97.31 88 ALA A O 1
ATOM 713 N N . SER A 1 89 ? -13.690 -4.640 -3.135 1.00 97.62 89 SER A N 1
ATOM 714 C CA . SER A 1 89 ? -12.656 -5.039 -4.092 1.00 97.62 89 SER A CA 1
ATOM 715 C C . SER A 1 89 ? -12.908 -4.506 -5.500 1.00 97.62 89 SER A C 1
ATOM 717 O O . SER A 1 89 ? -11.969 -4.029 -6.142 1.00 97.62 89 SER A O 1
ATOM 719 N N . LEU A 1 90 ? -14.160 -4.551 -5.972 1.00 96.50 90 LEU A N 1
ATOM 720 C CA . LEU A 1 90 ? -14.551 -4.032 -7.285 1.00 96.50 90 LEU A CA 1
ATOM 721 C C . LEU A 1 90 ? -14.513 -2.507 -7.317 1.00 96.50 90 LEU A C 1
ATOM 723 O O . LEU A 1 90 ? -13.993 -1.947 -8.276 1.00 96.50 90 LEU A O 1
ATOM 727 N N . THR A 1 91 ? -14.980 -1.835 -6.259 1.00 96.69 91 THR A N 1
ATOM 728 C CA . THR A 1 91 ? -14.887 -0.370 -6.151 1.00 96.69 91 THR A CA 1
ATOM 729 C C . THR A 1 91 ? -13.433 0.074 -6.236 1.00 96.69 91 THR A C 1
ATOM 731 O O . THR A 1 91 ? -13.122 0.997 -6.978 1.00 96.69 91 THR A O 1
ATOM 734 N N . PHE A 1 92 ? -12.515 -0.616 -5.553 1.00 96.81 92 PHE A N 1
ATOM 735 C CA . PHE A 1 92 ? -11.087 -0.344 -5.696 1.00 96.81 92 PHE A CA 1
ATOM 736 C C . PHE A 1 92 ? -10.591 -0.602 -7.127 1.00 96.81 92 PHE A C 1
ATOM 738 O O . PHE A 1 92 ? -9.973 0.272 -7.726 1.00 96.81 92 PHE A O 1
ATOM 745 N N . ALA A 1 93 ? -10.864 -1.783 -7.688 1.00 95.00 93 ALA A N 1
ATOM 746 C CA . ALA A 1 93 ? -10.297 -2.202 -8.970 1.00 95.00 93 ALA A CA 1
ATOM 747 C C . ALA A 1 93 ? -10.834 -1.417 -10.179 1.00 95.00 93 ALA A C 1
ATOM 749 O O . ALA A 1 93 ? -10.131 -1.291 -11.181 1.00 95.00 93 ALA A O 1
ATOM 750 N N . LEU A 1 94 ? -12.072 -0.924 -10.099 1.00 94.00 94 LEU A N 1
ATOM 751 C CA . LEU A 1 94 ? -12.771 -0.231 -11.184 1.00 94.00 94 LEU A CA 1
ATOM 752 C C . LEU A 1 94 ? -12.859 1.284 -10.973 1.00 94.00 94 LEU A C 1
ATOM 754 O O . LEU A 1 94 ? -13.309 1.993 -11.871 1.00 94.00 94 LEU A O 1
ATOM 758 N N . SER A 1 95 ? -12.438 1.796 -9.813 1.00 95.19 95 SER A N 1
ATOM 759 C CA . SER A 1 95 ? -12.437 3.235 -9.552 1.00 95.19 95 SER A CA 1
ATOM 760 C C . SER A 1 95 ? -11.544 3.961 -10.565 1.00 95.19 95 SER A C 1
ATOM 762 O O . SER A 1 95 ? -10.361 3.620 -10.689 1.00 95.19 95 SER A O 1
ATOM 764 N N . PRO A 1 96 ? -12.050 5.009 -11.244 1.00 93.25 96 PRO A N 1
ATOM 765 C CA . PRO A 1 96 ? -11.255 5.776 -12.200 1.00 93.25 96 PRO A CA 1
ATOM 766 C C . PRO A 1 96 ? -10.045 6.443 -11.534 1.00 93.25 96 PRO A C 1
ATOM 768 O O . PRO A 1 96 ? -8.992 6.567 -12.152 1.00 93.25 96 PRO A O 1
ATOM 771 N N . PHE A 1 97 ? -10.154 6.815 -10.254 1.00 93.38 97 PHE A N 1
ATOM 772 C CA . PHE A 1 97 ? -9.043 7.390 -9.493 1.00 93.38 97 PHE A CA 1
ATOM 773 C C . PHE A 1 97 ? -7.943 6.365 -9.229 1.00 93.38 97 PHE A C 1
ATOM 775 O O . PHE A 1 97 ? -6.762 6.682 -9.327 1.00 93.38 97 PHE A O 1
ATOM 782 N N . THR A 1 98 ? -8.331 5.126 -8.932 1.00 93.19 98 THR A N 1
ATOM 783 C CA . THR A 1 98 ? -7.393 4.035 -8.670 1.00 93.19 98 THR A CA 1
ATOM 784 C C . THR A 1 98 ? -6.696 3.587 -9.953 1.00 93.19 98 THR A C 1
ATOM 786 O O . THR A 1 98 ? -5.491 3.349 -9.938 1.00 93.19 98 THR A O 1
ATOM 789 N N . LEU A 1 99 ? -7.426 3.538 -11.071 1.00 92.25 99 LEU A N 1
ATOM 790 C CA . LEU A 1 99 ? -6.851 3.279 -12.391 1.00 92.25 99 LEU A CA 1
ATOM 791 C C . LEU A 1 99 ? -5.863 4.375 -12.787 1.00 92.25 99 LEU A C 1
ATOM 793 O O . LEU A 1 99 ? -4.725 4.062 -13.119 1.00 92.25 99 LEU A O 1
ATOM 797 N N . ARG A 1 100 ? -6.245 5.650 -12.651 1.00 92.06 100 ARG A N 1
ATOM 798 C CA . ARG A 1 100 ? -5.344 6.774 -12.926 1.00 92.06 100 ARG A CA 1
ATOM 799 C C . ARG A 1 100 ? -4.086 6.727 -12.062 1.00 92.06 100 ARG A C 1
ATOM 801 O O . ARG A 1 100 ? -2.994 6.953 -12.565 1.00 92.06 100 ARG A O 1
ATOM 808 N N . LEU A 1 101 ? -4.217 6.389 -10.779 1.00 92.81 101 LEU A N 1
ATOM 809 C CA . LEU A 1 101 ? -3.069 6.263 -9.882 1.00 92.81 101 LEU A CA 1
ATOM 810 C C . LEU A 1 101 ? -2.101 5.159 -10.333 1.00 92.81 101 LEU A C 1
ATOM 812 O O . LEU A 1 101 ? -0.892 5.331 -10.222 1.00 92.81 101 LEU A O 1
ATOM 816 N N . ALA A 1 102 ? -2.620 4.045 -10.851 1.00 92.62 102 ALA A N 1
ATOM 817 C CA . ALA A 1 102 ? -1.801 2.948 -11.358 1.00 92.62 102 ALA A CA 1
ATOM 818 C C . ALA A 1 102 ? -0.996 3.314 -12.610 1.00 92.62 102 ALA A C 1
ATOM 820 O O . ALA A 1 102 ? 0.050 2.715 -12.857 1.00 92.62 102 ALA A O 1
ATOM 821 N N . GLU A 1 103 ? -1.501 4.262 -13.398 1.00 90.75 103 GLU A N 1
ATOM 822 C CA . GLU A 1 103 ? -0.848 4.758 -14.604 1.00 90.75 103 GLU A CA 1
ATOM 823 C C . GLU A 1 103 ? 0.142 5.872 -14.261 1.00 90.75 103 GLU A C 1
ATOM 825 O O . GLU A 1 103 ? 1.319 5.745 -14.579 1.00 90.75 103 GLU A O 1
ATOM 830 N N . ASP A 1 104 ? -0.315 6.918 -13.566 1.00 90.75 104 ASP A N 1
ATOM 831 C CA . ASP A 1 104 ? 0.456 8.137 -13.304 1.00 90.75 104 ASP A CA 1
ATOM 832 C C . ASP A 1 104 ? 1.486 7.975 -12.174 1.00 90.75 104 ASP A C 1
ATOM 834 O O . ASP A 1 104 ? 2.589 8.506 -12.281 1.00 90.75 104 ASP A O 1
ATOM 838 N N . PHE A 1 105 ? 1.149 7.242 -11.102 1.00 92.25 105 PHE A N 1
ATOM 839 C CA . PHE A 1 105 ? 1.887 7.263 -9.832 1.00 92.25 105 PHE A CA 1
ATOM 840 C C . PHE A 1 105 ? 2.085 5.863 -9.230 1.00 92.25 105 PHE A C 1
ATOM 842 O O . PHE A 1 105 ? 1.493 5.496 -8.207 1.00 92.25 105 PHE A O 1
ATOM 849 N N . ILE A 1 106 ? 2.982 5.083 -9.833 1.00 93.00 106 ILE A N 1
ATOM 850 C CA . ILE A 1 106 ? 3.201 3.666 -9.496 1.00 93.00 106 ILE A CA 1
ATOM 851 C C . ILE A 1 106 ? 3.505 3.445 -8.011 1.00 93.00 106 ILE A C 1
ATOM 853 O O . ILE A 1 106 ? 2.928 2.540 -7.406 1.00 93.00 106 ILE A O 1
ATOM 857 N N . LYS A 1 107 ? 4.371 4.261 -7.389 1.00 93.00 107 LYS A N 1
ATOM 858 C CA . LYS A 1 107 ? 4.690 4.095 -5.961 1.00 9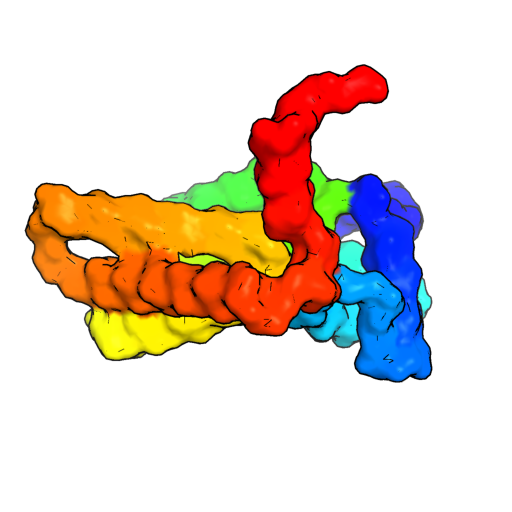3.00 107 LYS A CA 1
ATOM 859 C C . LYS A 1 107 ? 3.485 4.281 -5.065 1.00 93.00 107 LYS A C 1
ATOM 861 O O . LYS A 1 107 ? 3.288 3.494 -4.138 1.00 93.00 107 LYS A O 1
ATOM 866 N N . ASN A 1 108 ? 2.674 5.296 -5.349 1.00 94.19 108 ASN A N 1
ATOM 867 C CA . ASN A 1 108 ? 1.442 5.525 -4.609 1.00 94.19 108 ASN A CA 1
ATOM 868 C C . ASN A 1 108 ? 0.521 4.321 -4.750 1.00 94.19 108 ASN A C 1
ATOM 870 O O . ASN A 1 108 ? 0.063 3.782 -3.751 1.00 94.19 108 ASN A O 1
ATOM 874 N N . TYR A 1 109 ? 0.320 3.859 -5.981 1.00 95.75 109 TYR A N 1
ATOM 875 C CA . TYR A 1 109 ? -0.559 2.739 -6.263 1.00 95.75 109 TYR A CA 1
ATOM 876 C C . TYR A 1 109 ? -0.127 1.440 -5.574 1.00 95.75 109 TYR A C 1
ATOM 878 O O . TYR A 1 109 ? -0.921 0.824 -4.866 1.00 95.75 109 TYR A O 1
ATOM 886 N N . VAL A 1 110 ? 1.137 1.038 -5.729 1.00 96.69 110 VAL A N 1
ATOM 887 C CA . VAL A 1 110 ? 1.669 -0.205 -5.146 1.00 96.69 110 VAL A CA 1
ATOM 888 C C . VAL A 1 110 ? 1.634 -0.163 -3.618 1.00 96.69 110 VAL A C 1
ATOM 890 O O . VAL A 1 110 ? 1.313 -1.163 -2.978 1.00 96.69 110 VAL A O 1
ATOM 893 N N . SER A 1 111 ? 1.900 0.999 -3.017 1.00 96.38 111 SER A N 1
ATOM 894 C CA . SER A 1 111 ? 1.896 1.150 -1.558 1.00 96.38 111 SER A CA 1
ATOM 895 C C . SER A 1 111 ? 0.495 1.203 -0.928 1.00 96.38 111 SER A C 1
ATOM 897 O O . SER A 1 111 ? 0.382 1.082 0.293 1.00 96.38 111 SER A O 1
ATOM 899 N N . LEU A 1 112 ? -0.590 1.256 -1.716 1.00 96.94 112 LEU A N 1
ATOM 900 C CA . LEU A 1 112 ? -1.958 1.087 -1.194 1.00 96.94 112 LEU A CA 1
ATOM 901 C C . LEU A 1 112 ? -2.182 -0.278 -0.530 1.00 96.94 112 LEU A C 1
ATOM 903 O O . LEU A 1 112 ? -3.089 -0.419 0.297 1.00 96.94 112 LEU A O 1
ATOM 907 N N . ILE A 1 113 ? -1.324 -1.264 -0.809 1.00 97.81 113 ILE A N 1
ATOM 908 C CA . ILE A 1 113 ? -1.336 -2.545 -0.107 1.00 97.81 113 ILE A CA 1
ATOM 909 C C . ILE A 1 113 ? -1.206 -2.364 1.414 1.00 97.81 113 ILE A C 1
ATOM 911 O O . ILE A 1 113 ? -1.899 -3.042 2.171 1.00 97.81 113 ILE A O 1
ATOM 915 N N . PHE A 1 114 ? -0.412 -1.399 1.884 1.00 98.00 114 PHE A N 1
ATOM 916 C CA . PHE A 1 114 ? -0.233 -1.140 3.315 1.00 98.00 114 PHE A CA 1
ATOM 917 C C . PHE A 1 114 ? -1.496 -0.547 3.933 1.00 98.00 114 PHE A C 1
ATOM 919 O O . PHE A 1 114 ? -1.954 -1.024 4.969 1.00 98.00 114 PHE A O 1
ATOM 926 N N . LEU A 1 115 ? -2.127 0.415 3.256 1.00 97.56 115 LEU A N 1
ATOM 927 C CA . LEU A 1 115 ? -3.394 0.986 3.710 1.00 97.56 115 LEU A CA 1
ATOM 928 C C . LEU A 1 115 ? -4.508 -0.073 3.754 1.00 97.56 115 LEU A C 1
ATOM 930 O O . LEU A 1 115 ? -5.227 -0.170 4.747 1.00 97.56 115 LEU A O 1
ATOM 934 N N . SER A 1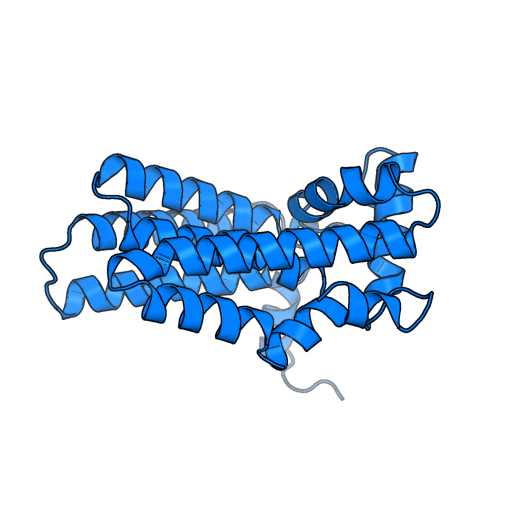 116 ? -4.618 -0.915 2.721 1.00 98.06 116 SER A N 1
ATOM 935 C CA . SER A 1 116 ? -5.597 -2.013 2.704 1.00 98.06 116 SER A CA 1
ATOM 936 C C . SER A 1 116 ? -5.332 -3.054 3.796 1.00 98.06 116 SER A C 1
ATOM 938 O O . SER A 1 116 ? -6.270 -3.529 4.434 1.00 98.06 116 SER A O 1
ATOM 940 N N . THR A 1 117 ? -4.063 -3.352 4.086 1.00 98.50 117 THR A N 1
ATOM 941 C CA . THR A 1 117 ? -3.678 -4.263 5.171 1.00 98.50 117 THR A CA 1
ATOM 942 C C . THR A 1 117 ? -3.998 -3.660 6.537 1.00 98.50 117 THR A C 1
ATOM 944 O O . THR A 1 117 ? -4.470 -4.369 7.421 1.00 98.50 117 THR A O 1
ATOM 947 N N . PHE A 1 118 ? -3.818 -2.350 6.718 1.00 98.44 118 PHE A N 1
ATOM 948 C CA . PHE A 1 118 ? -4.240 -1.666 7.940 1.00 98.44 118 PHE A CA 1
ATOM 949 C C . PHE A 1 118 ? -5.759 -1.762 8.145 1.00 98.44 118 PHE A C 1
ATOM 951 O O . PHE A 1 118 ? -6.205 -2.128 9.231 1.00 98.44 118 PHE A O 1
ATOM 958 N N . ILE A 1 119 ? -6.557 -1.557 7.091 1.00 98.06 119 ILE A N 1
ATOM 959 C CA . ILE A 1 119 ? -8.013 -1.783 7.135 1.00 98.06 119 ILE A CA 1
ATOM 960 C C . ILE A 1 119 ? -8.329 -3.240 7.500 1.00 98.06 119 ILE A C 1
ATOM 962 O O . ILE A 1 119 ? -9.172 -3.495 8.361 1.00 98.06 119 ILE A O 1
ATOM 966 N N . TYR A 1 120 ? -7.630 -4.204 6.895 1.00 98.31 120 TYR A N 1
ATOM 967 C CA . TYR A 1 120 ? -7.785 -5.615 7.238 1.00 98.31 120 TYR A CA 1
ATOM 968 C C . TYR A 1 120 ? -7.515 -5.872 8.728 1.00 98.31 120 TYR A C 1
ATOM 970 O O . TYR A 1 120 ? -8.312 -6.554 9.374 1.00 98.31 120 TYR A O 1
ATOM 978 N N . ILE A 1 121 ? -6.441 -5.301 9.288 1.00 98.00 121 ILE A N 1
ATOM 979 C CA . ILE A 1 121 ? -6.090 -5.441 10.708 1.00 98.00 121 ILE A CA 1
ATOM 980 C C . ILE A 1 121 ? -7.218 -4.916 11.596 1.00 98.00 121 ILE A C 1
ATOM 982 O O . ILE A 1 121 ? -7.659 -5.647 12.482 1.00 98.00 121 ILE A O 1
ATOM 986 N N . LEU A 1 122 ? -7.712 -3.704 11.323 1.00 96.50 122 LEU A N 1
ATOM 987 C CA . LEU A 1 122 ? -8.800 -3.081 12.083 1.00 96.50 122 LEU A CA 1
ATOM 988 C C . LEU A 1 122 ? -10.067 -3.943 12.099 1.00 96.50 122 LEU A C 1
ATOM 990 O O . LEU A 1 122 ? -10.740 -4.033 13.121 1.00 96.50 122 LEU A O 1
ATOM 994 N N . LEU A 1 123 ? -10.395 -4.576 10.971 1.00 96.12 123 LEU A N 1
ATOM 995 C CA . LEU A 1 123 ? -11.646 -5.313 10.820 1.00 96.12 123 LEU A CA 1
ATOM 996 C C . LEU A 1 123 ? -11.556 -6.778 11.246 1.00 96.12 123 LEU A C 1
ATOM 998 O O . LEU A 1 123 ? -12.564 -7.335 11.680 1.00 96.12 123 LEU A O 1
ATOM 1002 N N . ASN A 1 124 ? -10.398 -7.431 11.103 1.00 96.56 124 ASN A N 1
ATOM 1003 C CA . ASN A 1 124 ? -10.289 -8.894 11.191 1.00 96.56 124 ASN A CA 1
ATOM 1004 C C . ASN A 1 124 ? -9.465 -9.398 12.371 1.00 96.56 124 ASN A C 1
ATOM 1006 O O . ASN A 1 124 ? -9.811 -10.439 12.941 1.00 96.56 124 ASN A O 1
ATOM 1010 N N . VAL A 1 125 ? -8.426 -8.672 12.784 1.00 96.38 125 VAL A N 1
ATOM 1011 C CA . VAL A 1 125 ? -7.598 -9.090 13.918 1.00 96.38 125 VAL A CA 1
ATOM 1012 C C . VAL A 1 125 ? -8.391 -8.892 15.209 1.00 96.38 125 VAL A C 1
ATOM 1014 O O . VAL A 1 125 ? -9.089 -7.901 15.377 1.00 96.38 125 VAL A O 1
ATOM 1017 N N . ARG A 1 126 ? -8.337 -9.877 16.112 1.00 94.31 126 ARG A N 1
ATOM 1018 C CA . ARG A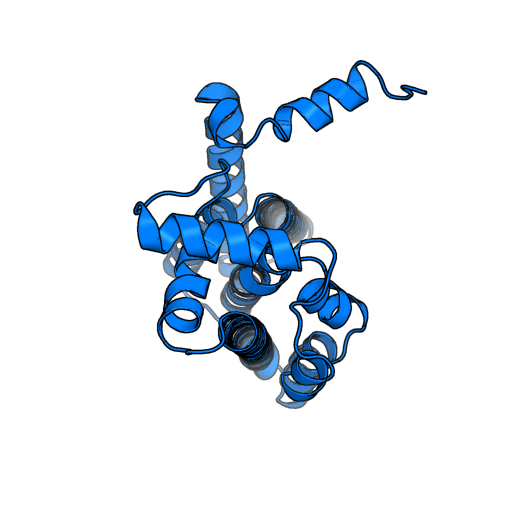 1 126 ? -9.071 -9.856 17.392 1.00 94.31 126 ARG A CA 1
ATOM 1019 C C . ARG A 1 126 ? -8.179 -9.670 18.611 1.00 94.31 126 ARG A C 1
ATOM 1021 O O . ARG A 1 126 ? -8.646 -9.234 19.654 1.00 94.31 126 ARG A O 1
ATOM 1028 N N . ASP A 1 127 ? -6.898 -9.999 18.493 1.00 96.31 127 ASP A N 1
ATOM 1029 C CA . ASP A 1 127 ? -5.951 -9.810 19.584 1.00 96.31 127 ASP A CA 1
ATOM 1030 C C . ASP A 1 127 ? -5.379 -8.389 19.542 1.00 96.31 127 ASP A C 1
ATOM 1032 O O . ASP A 1 127 ? -4.750 -7.992 18.560 1.00 96.31 127 ASP A O 1
ATOM 1036 N N . ARG A 1 128 ? -5.574 -7.632 20.626 1.00 95.50 128 ARG A N 1
ATOM 1037 C CA . ARG A 1 128 ? -5.130 -6.232 20.739 1.00 95.50 128 ARG A CA 1
ATOM 1038 C C . ARG A 1 128 ? -3.617 -6.054 20.589 1.00 95.50 128 ARG A C 1
ATOM 1040 O O . ARG A 1 128 ? -3.182 -5.059 20.018 1.00 95.50 128 ARG A O 1
ATOM 1047 N N . LYS A 1 129 ? -2.807 -7.000 21.082 1.00 95.81 129 LYS A N 1
ATOM 1048 C CA . LYS A 1 129 ? -1.341 -6.905 21.007 1.00 95.81 129 LYS A CA 1
ATOM 1049 C C . LYS A 1 129 ? -0.885 -7.147 19.574 1.00 95.81 129 LYS A C 1
ATOM 1051 O O . LYS A 1 129 ? -0.109 -6.361 19.044 1.00 95.81 129 LYS A O 1
ATOM 1056 N N . ARG A 1 130 ? -1.414 -8.189 18.924 1.00 96.94 130 ARG A N 1
ATOM 1057 C CA . ARG A 1 130 ? -1.146 -8.484 17.510 1.00 96.94 130 ARG A CA 1
ATOM 1058 C C . ARG A 1 130 ? -1.598 -7.339 16.615 1.00 96.94 130 ARG A C 1
ATOM 1060 O O . ARG A 1 130 ? -0.830 -6.917 15.763 1.00 96.94 130 ARG A O 1
ATOM 1067 N N . ALA A 1 131 ? -2.794 -6.796 16.840 1.00 97.31 131 ALA A N 1
ATOM 1068 C CA . ALA A 1 131 ? -3.302 -5.671 16.064 1.00 97.31 131 ALA A CA 1
ATOM 1069 C C . ALA A 1 131 ? -2.403 -4.434 16.201 1.00 97.31 131 ALA A C 1
ATOM 1071 O O . ALA A 1 131 ? -2.080 -3.805 15.194 1.00 97.31 131 ALA A O 1
ATOM 1072 N N . ALA A 1 132 ? -1.933 -4.134 17.417 1.00 97.75 132 ALA A N 1
ATOM 1073 C CA . ALA A 1 132 ? -1.000 -3.040 17.652 1.00 97.75 132 ALA A CA 1
ATOM 1074 C C . ALA A 1 132 ? 0.343 -3.258 16.931 1.00 97.75 132 ALA A C 1
ATOM 1076 O O . ALA A 1 132 ? 0.797 -2.374 16.207 1.00 97.75 132 ALA A O 1
ATOM 1077 N N . ILE A 1 133 ? 0.945 -4.445 17.080 1.00 98.19 133 ILE A N 1
ATOM 1078 C CA . ILE A 1 133 ? 2.228 -4.805 16.453 1.00 98.19 133 ILE A CA 1
ATOM 1079 C C . ILE A 1 133 ? 2.123 -4.742 14.927 1.00 98.19 133 ILE A C 1
ATOM 1081 O O . ILE A 1 133 ? 2.946 -4.099 14.281 1.00 98.19 133 ILE A O 1
ATOM 1085 N N . TYR A 1 134 ? 1.102 -5.372 14.342 1.00 98.25 134 TYR A N 1
ATOM 1086 C CA . TYR A 1 134 ? 0.919 -5.370 12.893 1.00 98.25 134 TYR A CA 1
ATOM 1087 C C . TYR A 1 134 ? 0.681 -3.957 12.364 1.00 98.25 134 TYR A C 1
ATOM 1089 O O . TYR A 1 134 ? 1.283 -3.583 11.366 1.00 98.25 134 TYR A O 1
ATOM 1097 N N . SER A 1 135 ? -0.113 -3.138 13.055 1.00 98.12 135 SER A N 1
ATOM 1098 C CA . SER A 1 135 ? -0.364 -1.752 12.640 1.00 98.12 135 SER A CA 1
ATOM 1099 C C . SER A 1 135 ? 0.910 -0.902 12.659 1.00 98.12 135 SER A C 1
ATOM 1101 O O . SER A 1 135 ? 1.149 -0.148 11.719 1.00 98.12 135 SER A O 1
ATOM 1103 N N . SER A 1 136 ? 1.775 -1.088 13.660 1.00 98.06 136 SER A N 1
ATOM 1104 C CA . SER A 1 136 ? 3.096 -0.452 13.719 1.00 98.06 136 SER A CA 1
ATOM 1105 C C . SER A 1 136 ? 4.008 -0.883 12.567 1.00 98.06 136 SER A C 1
ATOM 1107 O O . SER A 1 136 ? 4.638 -0.044 11.927 1.00 98.06 136 SER A O 1
ATOM 1109 N N . ILE A 1 137 ? 4.064 -2.187 12.267 1.00 98.31 137 ILE A N 1
ATOM 1110 C CA . ILE A 1 137 ? 4.858 -2.719 11.147 1.00 98.31 137 ILE A CA 1
ATOM 1111 C C . ILE A 1 137 ? 4.365 -2.136 9.820 1.00 98.31 137 ILE A C 1
ATOM 1113 O O . ILE A 1 137 ? 5.169 -1.717 8.990 1.00 98.31 137 ILE A O 1
ATOM 1117 N N . ILE A 1 138 ? 3.047 -2.070 9.628 1.00 98.06 138 ILE A N 1
ATOM 1118 C CA . ILE A 1 138 ? 2.440 -1.525 8.413 1.00 98.06 138 ILE A CA 1
ATOM 1119 C C . ILE A 1 138 ? 2.691 -0.017 8.284 1.00 98.06 138 ILE A C 1
ATOM 1121 O O . ILE A 1 138 ? 2.967 0.445 7.178 1.00 98.06 138 ILE A O 1
ATOM 1125 N N . ALA A 1 139 ? 2.677 0.745 9.381 1.00 97.56 139 ALA A N 1
ATOM 1126 C CA . ALA A 1 139 ? 3.040 2.162 9.362 1.00 97.56 139 ALA A CA 1
ATOM 1127 C C . ALA A 1 139 ? 4.505 2.378 8.936 1.00 97.56 139 ALA A C 1
ATOM 1129 O O . ALA A 1 139 ? 4.774 3.217 8.074 1.00 97.56 139 ALA A O 1
ATOM 1130 N N . ILE A 1 140 ? 5.437 1.573 9.463 1.00 96.69 140 ILE A N 1
ATOM 1131 C CA . ILE A 1 140 ? 6.855 1.592 9.059 1.00 96.69 140 ILE A CA 1
ATOM 1132 C C . ILE A 1 140 ? 6.999 1.223 7.579 1.00 96.69 140 ILE A C 1
ATOM 1134 O O . ILE A 1 140 ? 7.667 1.928 6.824 1.00 96.69 140 ILE A O 1
ATOM 1138 N N . ALA A 1 141 ? 6.348 0.145 7.138 1.00 96.88 141 ALA A N 1
ATOM 1139 C CA . ALA A 1 141 ? 6.411 -0.292 5.749 1.00 96.88 141 ALA A CA 1
ATOM 1140 C C . ALA A 1 141 ? 5.834 0.766 4.794 1.00 96.88 141 ALA A C 1
ATOM 1142 O O . ALA A 1 141 ? 6.419 1.041 3.747 1.00 96.88 141 ALA A O 1
ATOM 1143 N N . SER A 1 142 ? 4.745 1.436 5.179 1.00 96.50 142 SER A N 1
ATOM 1144 C CA . SER A 1 142 ? 4.191 2.549 4.408 1.00 96.50 142 SER A CA 1
ATOM 1145 C C . SER A 1 142 ? 5.176 3.718 4.306 1.00 96.50 142 SER A C 1
ATOM 1147 O O . SER A 1 142 ? 5.360 4.244 3.209 1.00 96.50 142 SER A O 1
ATOM 1149 N N . ALA A 1 143 ? 5.849 4.087 5.404 1.00 93.88 143 ALA A N 1
ATOM 1150 C CA . ALA A 1 143 ? 6.866 5.144 5.419 1.00 93.88 143 ALA A CA 1
ATOM 1151 C C . ALA A 1 143 ? 8.054 4.833 4.500 1.00 93.88 143 ALA A C 1
ATOM 1153 O O . ALA A 1 143 ? 8.513 5.696 3.756 1.00 93.88 143 ALA A O 1
ATOM 1154 N N . LEU A 1 144 ? 8.515 3.579 4.504 1.00 93.94 144 LEU A N 1
ATOM 1155 C CA . LEU A 1 144 ? 9.595 3.113 3.632 1.00 93.94 144 LEU A CA 1
ATOM 1156 C C . LEU A 1 144 ? 9.174 2.980 2.163 1.00 93.94 144 LEU A C 1
ATOM 1158 O O . LEU A 1 144 ? 10.034 2.807 1.299 1.00 93.94 144 LEU A O 1
ATOM 1162 N N . SER A 1 145 ? 7.874 3.040 1.870 1.00 93.81 145 SER A N 1
ATOM 1163 C CA . SER A 1 145 ? 7.340 2.836 0.524 1.00 93.81 145 SER A CA 1
ATOM 1164 C C . SER A 1 145 ? 7.136 4.132 -0.231 1.00 93.81 145 SER A C 1
ATOM 1166 O O . SER A 1 145 ? 7.632 4.252 -1.352 1.00 93.81 145 SER A O 1
ATOM 1168 N N . HIS A 1 146 ? 6.390 5.077 0.344 1.00 91.56 146 HIS A N 1
ATOM 1169 C CA . HIS A 1 146 ? 6.146 6.383 -0.254 1.00 91.56 146 HIS A CA 1
ATOM 1170 C C . HIS A 1 146 ? 5.592 7.373 0.784 1.00 91.56 146 HIS A C 1
ATOM 1172 O O . HIS A 1 146 ? 4.763 7.017 1.621 1.00 91.56 146 HIS A O 1
ATOM 1178 N N . VAL A 1 147 ? 6.009 8.641 0.699 1.00 89.88 147 VAL A N 1
ATOM 1179 C CA . VAL A 1 147 ? 5.657 9.678 1.685 1.00 89.88 147 VAL A CA 1
ATOM 1180 C C . VAL A 1 147 ? 4.161 10.003 1.706 1.00 89.88 147 VAL A C 1
ATOM 1182 O O . VAL A 1 147 ? 3.575 10.155 2.775 1.00 89.88 147 VAL A O 1
ATOM 1185 N N . LEU A 1 148 ? 3.509 10.056 0.539 1.00 90.81 148 LEU A N 1
ATOM 1186 C CA . LEU A 1 148 ? 2.090 10.408 0.455 1.00 90.81 148 LEU A CA 1
ATOM 1187 C C . LEU A 1 148 ? 1.194 9.306 1.031 1.00 90.81 148 LEU A C 1
ATOM 1189 O O . LEU A 1 148 ? 0.269 9.601 1.783 1.00 90.81 148 LEU A O 1
ATOM 1193 N N . THR A 1 149 ? 1.468 8.037 0.722 1.00 91.88 149 THR A N 1
ATOM 1194 C CA . THR A 1 149 ? 0.662 6.925 1.250 1.00 91.88 149 THR A CA 1
ATOM 1195 C C . THR A 1 149 ? 0.887 6.731 2.738 1.00 91.88 149 THR A C 1
ATOM 1197 O O . THR A 1 149 ? -0.074 6.487 3.465 1.00 91.88 149 THR A O 1
ATOM 1200 N N . PHE A 1 150 ? 2.113 6.965 3.212 1.00 94.44 150 PHE A N 1
ATOM 1201 C CA . PHE A 1 150 ? 2.391 7.115 4.635 1.00 94.44 150 PHE A CA 1
ATOM 1202 C C . PHE A 1 150 ? 1.569 8.234 5.282 1.00 94.44 150 PHE A C 1
ATOM 1204 O O . PHE A 1 150 ? 0.934 7.998 6.306 1.00 94.44 150 PHE A O 1
ATOM 1211 N N . GLY A 1 151 ? 1.529 9.424 4.676 1.00 93.81 151 GLY A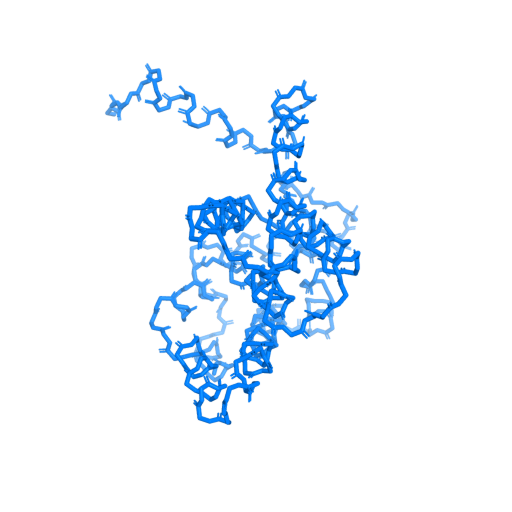 N 1
ATOM 1212 C CA . GLY A 1 151 ? 0.735 10.548 5.176 1.00 93.81 151 GLY A CA 1
ATOM 1213 C C . GLY A 1 151 ? -0.755 10.211 5.276 1.00 93.81 151 GLY A C 1
ATOM 1214 O O . GLY A 1 151 ? -1.381 10.466 6.304 1.00 93.81 151 GLY A O 1
ATOM 1215 N N . VAL A 1 152 ? -1.313 9.560 4.251 1.00 96.19 152 VAL A N 1
ATOM 1216 C CA . VAL A 1 152 ? -2.708 9.090 4.259 1.00 96.19 152 VAL A CA 1
ATOM 1217 C C . VAL A 1 152 ? -2.941 8.064 5.369 1.00 96.19 152 VAL A C 1
ATOM 1219 O O . VAL A 1 152 ? -3.933 8.170 6.085 1.00 96.19 152 VAL A O 1
ATOM 1222 N N . LEU A 1 153 ? -2.032 7.105 5.568 1.00 97.50 153 LEU A N 1
ATOM 1223 C CA . LEU A 1 153 ? -2.135 6.119 6.647 1.00 97.50 153 LEU A CA 1
ATOM 1224 C C . LEU A 1 153 ? -2.058 6.774 8.034 1.00 97.50 153 LEU A C 1
ATOM 1226 O O . LEU A 1 153 ? -2.847 6.438 8.921 1.00 97.50 153 LEU A O 1
ATOM 1230 N N . ALA A 1 154 ? -1.153 7.735 8.220 1.00 97.12 154 ALA A N 1
ATOM 1231 C CA . ALA A 1 154 ? -1.007 8.481 9.465 1.00 97.12 154 ALA A CA 1
ATOM 1232 C C . ALA A 1 154 ? -2.293 9.258 9.797 1.00 97.12 154 ALA A C 1
ATOM 1234 O O . ALA A 1 154 ? -2.836 9.125 10.892 1.00 97.12 154 ALA A O 1
ATOM 1235 N N . LEU A 1 155 ? -2.838 9.998 8.827 1.00 97.25 155 LEU A N 1
ATOM 1236 C CA . LEU A 1 155 ? -4.095 10.731 8.994 1.00 97.25 155 LEU A CA 1
ATOM 1237 C C . LEU A 1 155 ? -5.280 9.792 9.237 1.00 97.25 155 LEU A C 1
ATOM 1239 O O . LEU A 1 155 ? -6.092 10.041 10.127 1.00 97.25 155 LEU A O 1
ATOM 1243 N N . PHE A 1 156 ? -5.370 8.697 8.483 1.00 97.62 156 PHE A N 1
ATOM 1244 C CA . PHE A 1 156 ? -6.447 7.725 8.629 1.00 97.62 156 PHE A CA 1
ATOM 1245 C C . PHE A 1 156 ? -6.415 7.043 10.002 1.00 97.62 156 PHE A C 1
ATOM 1247 O O . PHE A 1 156 ? -7.442 6.964 10.673 1.00 97.62 156 PHE A O 1
ATOM 1254 N N . SER A 1 157 ? -5.242 6.614 10.474 1.00 97.56 157 SER A N 1
ATOM 1255 C CA . SER A 1 157 ? -5.095 6.017 11.809 1.00 97.56 157 SER A CA 1
ATOM 1256 C C . SER A 1 157 ? -5.421 7.008 12.934 1.00 97.56 157 SER A C 1
ATOM 1258 O O . SER A 1 157 ? -6.109 6.635 13.885 1.00 97.56 157 SER A O 1
ATOM 1260 N N . LEU A 1 158 ? -5.027 8.279 12.801 1.00 97.12 158 LEU A N 1
ATOM 1261 C CA . LEU A 1 158 ? -5.381 9.336 13.750 1.00 97.12 158 LEU A CA 1
ATOM 1262 C C . LEU A 1 158 ? -6.892 9.602 13.771 1.00 97.12 158 LEU A C 1
ATOM 1264 O O . LEU A 1 158 ? -7.478 9.712 14.848 1.00 97.12 158 LEU A O 1
ATOM 1268 N N . LEU A 1 159 ? -7.539 9.648 12.604 1.00 97.00 159 LEU A N 1
ATOM 1269 C CA . LEU A 1 159 ? -8.988 9.820 12.500 1.00 97.00 159 LEU A CA 1
ATOM 1270 C C . LEU A 1 159 ? -9.737 8.673 13.190 1.00 97.00 159 LEU A C 1
ATOM 1272 O O . LEU A 1 159 ? -10.632 8.921 13.998 1.00 97.00 159 LEU A O 1
ATOM 1276 N N . ILE A 1 160 ? -9.357 7.422 12.912 1.00 96.44 160 ILE A N 1
ATOM 1277 C CA . ILE A 1 160 ? -9.969 6.246 13.547 1.00 96.44 160 ILE A CA 1
ATOM 1278 C C . ILE A 1 160 ? -9.742 6.265 15.062 1.00 96.44 160 ILE A C 1
ATOM 1280 O O . ILE A 1 160 ? -10.675 5.996 15.820 1.00 96.44 160 ILE A O 1
ATOM 1284 N N . LEU A 1 161 ? -8.545 6.651 15.517 1.00 95.94 161 LEU A N 1
ATOM 1285 C CA . LEU A 1 161 ? -8.261 6.812 16.940 1.00 95.94 161 LEU A CA 1
ATOM 1286 C C . LEU A 1 161 ? -9.195 7.847 17.573 1.00 95.94 161 LEU A C 1
ATOM 1288 O O . LEU A 1 161 ? -9.852 7.542 18.566 1.00 95.94 161 LEU A O 1
ATOM 1292 N N . PHE A 1 162 ? -9.310 9.036 16.986 1.00 95.12 162 PHE A N 1
ATOM 1293 C CA . PHE A 1 162 ? -10.166 10.101 17.504 1.00 95.12 162 PHE A CA 1
ATOM 1294 C C . PHE A 1 162 ? -11.642 9.681 17.564 1.00 95.12 162 PHE A C 1
ATOM 1296 O O . PHE A 1 162 ? -12.297 9.850 18.594 1.00 95.12 162 PHE A O 1
ATOM 1303 N N . LEU A 1 163 ? -12.147 9.039 16.507 1.00 93.94 163 LEU A N 1
ATOM 1304 C CA . LEU A 1 163 ? -13.509 8.505 16.472 1.00 93.94 163 LEU A CA 1
ATOM 1305 C C . LEU A 1 163 ? -13.740 7.428 17.541 1.00 93.94 163 LEU A C 1
ATOM 1307 O O . LEU A 1 163 ? -14.797 7.429 18.173 1.00 93.94 163 LEU A O 1
ATOM 1311 N N . SER A 1 164 ? -12.760 6.547 17.779 1.00 92.62 164 SER A N 1
ATOM 1312 C CA . SER A 1 164 ? -12.848 5.514 18.825 1.00 92.62 164 SER A CA 1
ATOM 1313 C C . SER A 1 164 ? -12.928 6.114 20.235 1.00 92.62 164 SER A C 1
ATOM 1315 O O . SER A 1 164 ? -13.662 5.612 21.088 1.00 92.62 164 SER A O 1
ATOM 1317 N N . LEU A 1 165 ? -12.230 7.234 20.468 1.00 91.00 165 LEU A N 1
ATOM 1318 C CA . LEU A 1 165 ? -12.238 7.955 21.741 1.00 91.00 165 LEU A CA 1
ATOM 1319 C C . LEU A 1 165 ? -13.559 8.702 21.965 1.00 91.00 165 LEU A C 1
ATOM 1321 O O . LEU A 1 165 ? -14.111 8.629 23.061 1.00 91.00 165 LEU A O 1
ATOM 1325 N N . ILE A 1 166 ? -14.092 9.374 20.936 1.00 91.94 166 ILE A N 1
ATOM 1326 C CA . ILE A 1 166 ? -15.367 10.110 21.026 1.00 91.94 166 ILE A CA 1
ATOM 1327 C C . ILE A 1 166 ? -16.537 9.161 21.235 1.00 91.94 166 ILE A C 1
ATOM 1329 O O . ILE A 1 166 ? -17.349 9.363 22.135 1.00 91.94 166 ILE A O 1
ATOM 1333 N N . ARG A 1 167 ? -16.639 8.124 20.396 1.00 87.75 167 ARG A N 1
ATOM 1334 C CA . ARG A 1 167 ? -17.765 7.183 20.442 1.00 87.75 167 ARG A CA 1
ATOM 1335 C C . ARG A 1 167 ? -17.731 6.275 21.667 1.00 87.75 167 ARG A C 1
ATOM 1337 O O . ARG A 1 167 ? -18.652 5.482 21.822 1.00 87.75 167 ARG A O 1
ATOM 1344 N N . ARG A 1 168 ? -16.687 6.374 22.505 1.00 76.19 168 ARG A N 1
ATOM 1345 C CA . ARG A 1 168 ? -16.417 5.460 23.623 1.00 76.19 168 ARG A CA 1
ATOM 1346 C C . ARG A 1 168 ? -16.599 4.008 23.182 1.00 76.19 168 ARG A C 1
ATOM 1348 O O . ARG A 1 168 ? -17.267 3.231 23.849 1.00 76.19 168 ARG A O 1
ATOM 1355 N N . SER A 1 169 ? -16.066 3.670 22.006 1.00 69.56 169 SER A N 1
ATOM 1356 C CA . SER A 1 169 ? -16.217 2.319 21.481 1.00 69.56 169 SER A CA 1
ATOM 1357 C C . SER A 1 169 ? -15.479 1.347 22.396 1.00 69.56 169 SER A C 1
ATOM 1359 O O . SER A 1 169 ? -14.273 1.507 22.598 1.00 69.56 169 SER A O 1
ATOM 1361 N N . ASP A 1 170 ? -16.166 0.312 22.873 1.00 74.75 170 ASP A N 1
ATOM 1362 C CA . ASP A 1 170 ? -15.557 -0.754 23.682 1.00 74.75 170 ASP A CA 1
ATOM 1363 C C . ASP A 1 170 ? -14.610 -1.659 22.871 1.00 74.75 170 ASP A C 1
ATOM 1365 O O . ASP A 1 170 ? -13.966 -2.555 23.420 1.00 74.75 170 ASP A O 1
ATOM 1369 N N . ASP A 1 171 ? -14.473 -1.417 21.560 1.00 87.56 171 ASP A N 1
ATOM 1370 C CA . ASP A 1 171 ? -13.523 -2.127 20.709 1.00 87.56 171 ASP A CA 1
ATOM 1371 C C . ASP A 1 171 ? -12.082 -1.665 20.977 1.00 87.56 171 ASP A C 1
ATOM 1373 O O . ASP A 1 171 ? -11.491 -0.820 20.292 1.00 87.56 171 ASP A O 1
ATOM 1377 N N . LEU A 1 172 ? -11.502 -2.265 22.016 1.00 90.75 172 LEU A N 1
ATOM 1378 C CA . LEU A 1 172 ? -10.106 -2.082 22.386 1.00 90.75 172 LEU A CA 1
ATOM 1379 C C . LEU A 1 172 ? -9.157 -2.467 21.245 1.00 90.75 172 LEU A C 1
ATOM 1381 O O . LEU A 1 172 ? -8.054 -1.938 21.186 1.00 90.75 172 LEU A O 1
ATOM 1385 N N . VAL A 1 173 ? -9.535 -3.361 20.330 1.00 93.50 173 VAL A N 1
ATOM 1386 C CA . VAL A 1 173 ? -8.633 -3.774 19.249 1.00 93.50 173 VAL A CA 1
ATOM 1387 C C . VAL A 1 173 ? -8.444 -2.635 18.260 1.00 93.50 173 VAL A C 1
ATOM 1389 O O . VAL A 1 173 ? -7.303 -2.271 17.972 1.00 93.50 173 VAL A O 1
ATOM 1392 N N . VAL A 1 174 ? -9.546 -2.027 17.814 1.00 94.44 174 VAL A N 1
ATOM 1393 C CA . VAL A 1 174 ? -9.523 -0.860 16.920 1.00 94.44 174 VAL A CA 1
ATOM 1394 C C . VAL A 1 174 ? -8.722 0.271 17.552 1.00 94.44 174 VAL A C 1
ATOM 1396 O O . VAL A 1 174 ? -7.826 0.811 16.908 1.00 94.44 174 VAL A O 1
ATOM 1399 N N . ARG A 1 175 ? -8.971 0.567 18.834 1.00 94.81 175 ARG A N 1
ATOM 1400 C CA . ARG A 1 175 ? -8.272 1.638 19.556 1.00 94.81 175 ARG A CA 1
ATOM 1401 C C . ARG A 1 175 ? -6.766 1.394 19.663 1.00 94.81 175 ARG A C 1
ATOM 1403 O O . ARG A 1 175 ? -5.988 2.320 19.460 1.00 94.81 175 ARG A O 1
ATOM 1410 N N . TYR A 1 176 ? -6.339 0.174 19.996 1.00 95.81 176 TYR A N 1
ATOM 1411 C CA . TYR A 1 176 ? -4.914 -0.151 20.125 1.00 95.81 176 TYR A CA 1
ATOM 1412 C C . TYR A 1 176 ? -4.204 -0.168 18.766 1.00 95.81 176 TYR A C 1
ATOM 1414 O O . TYR A 1 176 ? -3.083 0.325 18.670 1.00 95.81 176 TYR A O 1
ATOM 1422 N N . ALA A 1 177 ? -4.853 -0.689 17.723 1.00 97.06 177 ALA A N 1
ATOM 1423 C CA . ALA A 1 177 ? -4.331 -0.692 16.359 1.00 97.06 177 ALA A CA 1
ATOM 1424 C C . ALA A 1 177 ? -4.172 0.729 15.796 1.00 97.06 177 ALA A C 1
ATOM 1426 O O . ALA A 1 177 ? -3.119 1.078 15.264 1.00 97.06 177 ALA A O 1
ATOM 1427 N N . SER A 1 178 ? -5.194 1.576 15.951 1.00 97.00 178 SER A N 1
ATOM 1428 C CA . SER A 1 178 ? -5.146 2.962 15.484 1.00 97.00 178 SER A CA 1
ATOM 1429 C C . SER A 1 178 ? -4.172 3.809 16.302 1.00 97.00 178 SER A C 1
ATOM 1431 O O . SER A 1 178 ? -3.444 4.614 15.729 1.00 97.00 178 SER A O 1
ATOM 1433 N N . ALA A 1 179 ? -4.102 3.598 17.622 1.00 97.19 179 ALA A N 1
ATOM 1434 C CA . ALA A 1 179 ? -3.124 4.264 18.477 1.00 97.19 179 ALA A CA 1
ATOM 1435 C C . ALA A 1 179 ? -1.691 3.885 18.101 1.00 97.19 179 ALA A C 1
ATOM 1437 O O . ALA A 1 179 ? -0.848 4.768 17.985 1.00 97.19 179 ALA A O 1
ATOM 1438 N N . SER A 1 180 ? -1.401 2.599 17.887 1.00 97.56 180 SER A N 1
ATOM 1439 C CA . SER A 1 180 ? -0.041 2.174 17.561 1.00 97.56 180 SER A CA 1
ATOM 1440 C C . SER A 1 180 ? 0.405 2.672 16.186 1.00 97.56 180 SER A C 1
ATOM 1442 O O . SER A 1 180 ? 1.519 3.183 16.078 1.00 97.56 180 SER A O 1
ATOM 1444 N N . ALA A 1 181 ? -0.458 2.620 15.164 1.00 97.12 181 ALA A N 1
ATOM 1445 C CA . ALA A 1 181 ? -0.180 3.219 13.857 1.00 97.12 181 ALA A CA 1
ATOM 1446 C C . ALA A 1 181 ? 0.049 4.736 13.964 1.00 97.12 181 ALA A C 1
ATOM 1448 O O . ALA A 1 181 ? 1.055 5.232 13.472 1.00 97.12 181 ALA A O 1
ATOM 1449 N N . ALA A 1 182 ? -0.811 5.469 14.677 1.00 97.31 182 ALA A N 1
ATOM 1450 C CA . ALA A 1 182 ? -0.667 6.917 14.820 1.00 97.31 182 ALA A CA 1
ATOM 1451 C C . ALA A 1 182 ? 0.611 7.309 15.587 1.00 97.31 182 ALA A C 1
ATOM 1453 O O . ALA A 1 182 ? 1.332 8.212 15.164 1.00 97.31 182 ALA A O 1
ATOM 1454 N N . ILE A 1 183 ? 0.923 6.615 16.689 1.00 97.56 183 ILE A N 1
ATOM 1455 C CA . ILE A 1 183 ? 2.138 6.859 17.483 1.00 97.56 183 ILE A CA 1
ATOM 1456 C C . ILE A 1 183 ? 3.381 6.550 16.651 1.00 97.56 183 ILE A C 1
ATOM 1458 O O . ILE A 1 183 ? 4.299 7.364 16.609 1.00 97.56 183 ILE A O 1
ATOM 1462 N N . THR A 1 184 ? 3.417 5.406 15.963 1.00 97.06 184 THR A N 1
ATOM 1463 C CA . THR A 1 184 ? 4.564 5.055 15.113 1.00 97.06 184 THR A CA 1
ATOM 1464 C C . THR A 1 184 ? 4.737 6.029 13.958 1.00 97.06 184 THR A C 1
ATOM 1466 O O . THR A 1 184 ? 5.853 6.488 13.734 1.00 97.06 184 THR A O 1
ATOM 1469 N N . SER A 1 185 ? 3.657 6.435 13.287 1.00 96.06 185 SER A N 1
ATOM 1470 C CA . SER A 1 185 ? 3.706 7.489 12.273 1.00 96.06 185 SER A CA 1
ATOM 1471 C C . SER A 1 185 ? 4.231 8.812 12.834 1.00 96.06 185 SER A C 1
ATOM 1473 O O . SER A 1 185 ? 5.078 9.440 12.204 1.00 96.06 185 SER A O 1
ATOM 1475 N N . MET A 1 186 ? 3.798 9.223 14.029 1.00 93.69 186 MET A N 1
ATOM 1476 C CA . MET A 1 186 ? 4.300 10.441 14.672 1.00 93.69 186 MET A CA 1
ATOM 1477 C C . MET A 1 186 ? 5.788 10.329 15.024 1.00 93.69 186 MET A C 1
ATOM 1479 O O . MET A 1 186 ? 6.546 11.264 14.781 1.00 93.69 186 MET A O 1
ATOM 1483 N N . MET A 1 187 ? 6.231 9.184 15.551 1.00 93.88 187 MET A N 1
ATOM 1484 C CA . MET A 1 187 ? 7.645 8.938 15.846 1.00 93.88 187 MET A CA 1
ATOM 1485 C C . MET A 1 187 ? 8.503 8.981 14.581 1.00 93.88 187 MET A C 1
ATOM 1487 O O . MET A 1 187 ? 9.560 9.601 14.593 1.00 93.88 187 MET A O 1
ATOM 1491 N N . ILE A 1 188 ? 8.044 8.366 13.487 1.00 92.00 188 ILE A N 1
ATOM 1492 C CA . ILE A 1 188 ? 8.735 8.415 12.194 1.00 92.00 188 ILE A CA 1
ATOM 1493 C C . ILE A 1 188 ? 8.816 9.858 11.701 1.00 92.00 188 ILE A C 1
ATOM 1495 O O . ILE A 1 188 ? 9.898 10.302 11.342 1.00 92.00 188 ILE A O 1
ATOM 1499 N N . LEU A 1 189 ? 7.711 10.610 11.738 1.00 89.69 189 LEU A N 1
ATOM 1500 C CA . LEU A 1 189 ? 7.684 12.008 11.310 1.00 89.69 189 LEU A CA 1
ATOM 1501 C C . LEU A 1 189 ? 8.652 12.869 12.132 1.00 89.69 189 LEU A C 1
ATOM 1503 O O . LEU A 1 189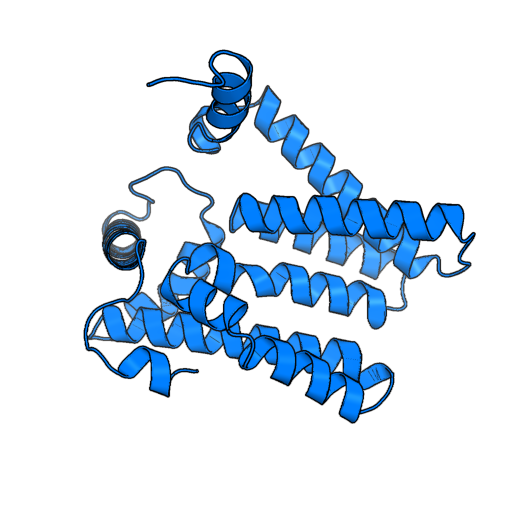 ? 9.446 13.610 11.562 1.00 89.69 189 LEU A O 1
ATOM 1507 N N . MET A 1 190 ? 8.624 12.731 13.460 1.00 86.50 190 MET A N 1
ATOM 1508 C CA . MET A 1 190 ? 9.567 13.375 14.375 1.00 86.50 190 MET A CA 1
ATOM 1509 C C . MET A 1 190 ? 11.011 13.052 13.979 1.00 86.50 190 MET A C 1
ATOM 1511 O O . MET A 1 190 ? 11.801 13.956 13.725 1.00 86.50 190 MET A O 1
ATOM 1515 N N . ILE A 1 191 ? 11.347 11.766 13.861 1.00 85.12 191 ILE A N 1
ATOM 1516 C CA . ILE A 1 191 ? 12.684 11.313 13.464 1.00 85.12 191 ILE A CA 1
ATOM 1517 C C . ILE A 1 191 ? 13.083 11.916 12.113 1.00 85.12 191 ILE A C 1
ATOM 1519 O O . ILE A 1 191 ? 14.185 12.438 11.982 1.00 85.12 191 ILE A O 1
ATOM 1523 N N . SER A 1 192 ? 12.191 11.909 11.124 1.00 78.00 192 SER A N 1
ATOM 1524 C CA . SER A 1 192 ? 12.448 12.489 9.805 1.00 78.00 192 SER A CA 1
ATOM 1525 C C . SER A 1 192 ? 12.686 14.002 9.847 1.00 78.00 192 SER A C 1
ATOM 1527 O O . SER A 1 192 ? 13.505 14.496 9.076 1.00 78.00 192 SER A O 1
ATOM 1529 N N . LEU A 1 193 ? 12.019 14.734 10.744 1.00 74.25 193 LEU A N 1
ATOM 1530 C CA . LEU A 1 193 ? 12.213 16.177 10.921 1.00 74.25 193 LEU A CA 1
ATOM 1531 C C . LEU A 1 193 ? 13.525 16.514 11.645 1.00 74.25 193 LEU A C 1
ATOM 1533 O O . LEU A 1 193 ? 14.152 17.516 11.308 1.00 74.25 193 LEU A O 1
ATOM 1537 N N . PHE A 1 194 ? 13.948 15.695 12.614 1.00 70.06 194 PHE A N 1
ATOM 1538 C CA . PHE A 1 194 ? 15.145 15.958 13.424 1.00 70.06 194 PHE A CA 1
ATOM 1539 C C . PHE A 1 194 ? 16.437 15.380 12.842 1.00 70.06 194 PHE A C 1
ATOM 1541 O O . PHE A 1 194 ? 17.497 15.960 13.058 1.00 70.06 194 PHE A O 1
ATOM 1548 N N . ILE A 1 195 ? 16.373 14.235 12.155 1.00 61.12 195 ILE A N 1
ATOM 1549 C CA . ILE A 1 195 ? 17.574 13.450 11.851 1.00 61.12 195 ILE A CA 1
ATOM 1550 C C . ILE A 1 195 ? 18.160 13.781 10.474 1.00 61.12 195 ILE A C 1
ATOM 1552 O O . ILE A 1 195 ? 19.364 13.970 10.425 1.00 61.12 195 ILE A O 1
ATOM 1556 N N . PHE A 1 196 ? 17.398 13.945 9.382 1.00 53.25 196 PHE A N 1
ATOM 1557 C CA . PHE A 1 196 ? 17.993 14.316 8.079 1.00 53.25 196 PHE A CA 1
ATOM 1558 C C . PHE A 1 196 ? 16.957 14.812 7.045 1.00 53.25 196 PHE A C 1
ATOM 1560 O O . PHE A 1 196 ? 16.241 13.995 6.463 1.00 53.25 196 PHE A O 1
ATOM 1567 N N . PRO A 1 197 ? 16.965 16.104 6.662 1.00 53.75 197 PRO A N 1
ATOM 1568 C CA . PRO A 1 197 ? 16.203 16.591 5.504 1.00 53.75 197 PRO A CA 1
ATOM 1569 C C . PRO A 1 197 ? 16.621 16.000 4.149 1.00 53.75 197 PRO A C 1
ATOM 1571 O O . PRO A 1 197 ? 15.893 16.105 3.163 1.00 53.75 197 PRO A O 1
ATOM 1574 N N . GLN A 1 198 ? 17.816 15.408 4.092 1.00 49.84 198 GLN A N 1
ATOM 1575 C CA . GLN A 1 198 ? 18.436 14.888 2.871 1.00 49.84 198 GLN A CA 1
ATOM 1576 C C . GLN A 1 198 ? 17.874 13.516 2.454 1.00 49.84 198 GLN A C 1
ATOM 1578 O O . GLN A 1 198 ? 17.913 13.180 1.275 1.00 49.84 198 GLN A O 1
ATOM 1583 N N . ILE A 1 199 ? 17.316 12.737 3.391 1.00 49.94 199 ILE A N 1
ATOM 1584 C CA . ILE A 1 199 ? 16.789 11.384 3.124 1.00 49.94 199 ILE A CA 1
ATOM 1585 C C . ILE A 1 199 ? 15.327 11.437 2.654 1.00 49.94 199 ILE A C 1
ATOM 1587 O O . ILE A 1 199 ? 14.905 10.613 1.849 1.00 49.94 199 ILE A O 1
ATOM 1591 N N . THR A 1 200 ? 14.555 12.436 3.093 1.00 51.44 200 THR A N 1
ATOM 1592 C CA . THR A 1 200 ? 13.159 12.652 2.667 1.00 51.44 200 THR A CA 1
ATOM 1593 C C . THR A 1 200 ? 13.035 13.470 1.376 1.00 51.44 200 THR A C 1
ATOM 1595 O O . THR A 1 200 ? 11.966 14.005 1.092 1.00 51.44 200 THR A O 1
ATOM 1598 N N . GLY A 1 201 ? 14.123 13.616 0.610 1.00 50.84 201 GLY A N 1
ATOM 1599 C CA . GLY A 1 201 ? 14.102 14.236 -0.717 1.00 50.84 201 GLY A CA 1
ATOM 1600 C C . GLY A 1 201 ? 13.686 15.711 -0.738 1.00 50.84 201 GLY A C 1
ATOM 1601 O O . GLY A 1 201 ? 13.053 16.139 -1.696 1.00 50.84 201 GLY A O 1
ATOM 1602 N N . TYR A 1 202 ? 13.994 16.492 0.307 1.00 54.53 202 TYR A N 1
ATOM 1603 C CA . TYR A 1 202 ? 13.582 17.902 0.446 1.00 54.53 202 TYR A CA 1
ATOM 1604 C C . TYR A 1 202 ? 12.056 18.164 0.400 1.00 54.53 202 TYR A C 1
ATOM 1606 O O . TYR A 1 202 ? 11.639 19.320 0.463 1.00 54.53 202 TYR A O 1
ATOM 1614 N N . ASP A 1 203 ? 11.186 17.148 0.358 1.00 53.41 203 ASP A N 1
ATOM 1615 C CA . ASP A 1 203 ? 9.730 17.363 0.281 1.00 53.41 203 ASP A CA 1
ATOM 1616 C C . ASP A 1 203 ? 9.157 17.995 1.564 1.00 53.41 203 ASP A C 1
ATOM 1618 O O . ASP A 1 203 ? 8.228 18.800 1.510 1.00 53.41 203 ASP A O 1
ATOM 1622 N N . SER A 1 204 ? 9.769 17.741 2.723 1.00 53.69 204 SER A N 1
ATOM 1623 C CA . SER A 1 204 ? 9.480 18.452 3.978 1.00 53.69 204 SER A CA 1
ATOM 1624 C C . SER A 1 204 ? 9.815 19.950 3.896 1.00 53.69 204 SER A C 1
ATOM 1626 O O . SER A 1 204 ? 9.134 20.773 4.510 1.00 53.69 204 SER A O 1
ATOM 1628 N N . PHE A 1 205 ? 10.796 20.329 3.070 1.00 54.62 205 PHE A N 1
ATOM 1629 C CA . PHE A 1 205 ? 11.100 21.727 2.769 1.00 54.62 205 PHE A CA 1
ATOM 1630 C C . PHE A 1 205 ? 10.123 22.348 1.772 1.00 54.62 205 PHE A C 1
ATOM 1632 O O . PHE A 1 205 ? 9.932 23.557 1.840 1.00 54.62 205 PHE A O 1
ATOM 1639 N N . LYS A 1 206 ? 9.441 21.576 0.908 1.00 56.50 206 LYS A N 1
ATOM 1640 C CA . LYS A 1 206 ? 8.389 22.137 0.040 1.00 56.50 206 LYS A CA 1
ATOM 1641 C C . LYS A 1 206 ? 7.247 22.728 0.855 1.00 56.50 206 LYS A C 1
ATOM 1643 O O . LYS A 1 206 ? 6.810 23.834 0.554 1.00 56.50 206 LYS A O 1
ATOM 1648 N N . LEU A 1 207 ? 6.811 22.046 1.914 1.00 54.16 207 LEU A N 1
ATOM 1649 C CA . LEU A 1 207 ? 5.738 22.540 2.783 1.00 54.16 207 LEU A CA 1
ATOM 1650 C C . LEU A 1 207 ? 6.141 23.840 3.504 1.00 54.16 207 LEU A C 1
ATOM 1652 O O . LEU A 1 207 ? 5.377 24.801 3.525 1.00 54.16 207 LEU A O 1
ATOM 1656 N N . LEU A 1 208 ? 7.374 23.902 4.020 1.00 56.38 208 LEU A N 1
ATOM 1657 C CA . LEU A 1 208 ? 7.940 25.116 4.622 1.00 56.38 208 LEU A CA 1
ATOM 1658 C C . LEU A 1 208 ? 8.164 26.229 3.586 1.00 56.38 208 LEU A C 1
ATOM 1660 O O . LEU A 1 208 ? 7.931 27.397 3.879 1.00 56.38 208 LEU A O 1
ATOM 1664 N N . SER A 1 209 ? 8.563 25.885 2.360 1.00 58.72 209 SER A N 1
ATOM 1665 C CA . SER A 1 209 ? 8.735 26.847 1.267 1.00 58.72 209 SER A CA 1
ATOM 1666 C C . SER A 1 209 ? 7.404 27.423 0.789 1.00 58.72 209 SER A C 1
ATOM 1668 O O . SER A 1 209 ? 7.340 28.613 0.522 1.00 58.72 209 SER A O 1
ATOM 1670 N N . PHE A 1 210 ? 6.325 26.632 0.782 1.00 60.41 210 PHE A N 1
ATOM 1671 C CA . PHE A 1 210 ? 4.970 27.107 0.497 1.00 60.41 210 PHE A CA 1
ATOM 1672 C C . PHE A 1 210 ? 4.469 28.079 1.567 1.00 60.41 210 PHE A C 1
ATOM 1674 O O . PHE A 1 210 ? 3.795 29.050 1.246 1.00 60.41 210 PHE A O 1
ATOM 1681 N N . LEU A 1 211 ? 4.803 27.842 2.838 1.00 60.72 211 LEU A N 1
ATOM 1682 C CA . LEU A 1 211 ? 4.462 28.767 3.922 1.00 60.72 211 LEU A CA 1
ATOM 1683 C C . LEU A 1 211 ? 5.284 30.061 3.853 1.00 60.72 211 LEU A C 1
ATOM 1685 O O . LEU A 1 211 ? 4.759 31.133 4.137 1.00 60.72 211 LEU A O 1
ATOM 1689 N N . ASN A 1 212 ? 6.550 29.967 3.441 1.00 64.50 212 ASN A N 1
ATOM 1690 C CA . ASN A 1 212 ? 7.439 31.121 3.317 1.00 64.50 212 ASN A CA 1
ATOM 1691 C C . ASN A 1 212 ? 7.230 31.914 2.013 1.00 64.50 212 ASN A C 1
ATOM 1693 O O . ASN A 1 212 ? 7.509 33.110 1.980 1.00 64.50 212 ASN A O 1
ATOM 1697 N N . GLN A 1 213 ? 6.753 31.275 0.940 1.00 63.38 213 GLN A N 1
ATOM 1698 C CA . GLN A 1 213 ? 6.497 31.875 -0.373 1.00 63.38 213 GLN A CA 1
ATOM 1699 C C . GLN A 1 213 ? 5.250 31.246 -1.032 1.00 63.38 213 GLN A C 1
ATOM 1701 O O . GLN A 1 213 ? 5.366 30.472 -1.983 1.00 63.38 213 GLN A O 1
ATOM 1706 N N . PRO A 1 214 ? 4.033 31.577 -0.560 1.00 58.09 214 PRO A N 1
ATOM 1707 C CA . PRO A 1 214 ? 2.792 30.945 -1.029 1.00 58.09 214 PRO A CA 1
ATOM 1708 C C . PRO A 1 214 ? 2.436 31.247 -2.493 1.00 58.09 214 PRO A C 1
ATOM 1710 O O . PRO A 1 214 ? 1.615 30.545 -3.079 1.00 58.09 214 PRO A O 1
ATOM 1713 N N . PHE A 1 215 ? 3.056 32.268 -3.095 1.00 57.94 215 PHE A N 1
ATOM 1714 C CA . PHE A 1 215 ? 2.819 32.696 -4.473 1.00 57.94 215 PHE A CA 1
ATOM 1715 C C . PHE A 1 215 ? 4.134 33.120 -5.134 1.00 57.94 215 PHE A C 1
ATOM 1717 O O . PHE A 1 215 ? 4.430 34.310 -5.239 1.00 57.94 215 PHE A O 1
ATOM 1724 N N . VAL A 1 216 ? 4.940 32.161 -5.581 1.00 48.03 216 VAL A N 1
ATOM 1725 C CA . VAL A 1 216 ? 5.997 32.468 -6.553 1.00 48.03 216 VAL A CA 1
ATOM 1726 C C . VAL A 1 216 ? 5.359 32.424 -7.943 1.00 48.03 216 VAL A C 1
ATOM 1728 O O . VAL A 1 216 ? 4.829 31.388 -8.343 1.00 48.03 216 VAL A O 1
ATOM 1731 N N . ARG A 1 217 ? 5.335 33.579 -8.619 1.00 41.44 217 ARG A N 1
ATOM 1732 C CA . ARG A 1 217 ? 5.133 33.680 -10.072 1.00 41.44 217 ARG A CA 1
ATOM 1733 C C . ARG A 1 217 ? 6.353 33.141 -10.802 1.00 41.44 217 ARG A C 1
ATOM 1735 O O . ARG A 1 217 ? 7.470 33.426 -10.320 1.00 41.44 217 ARG A O 1
#